Protein AF-A0A974VUJ6-F1 (afdb_monomer)

Secondary structure (DSSP, 8-state):
--------------------------PPPP-HHHHHHHHHHHHHHHHHHHHHHHHHHHHHHHHHHHHHHHHHHHHHHHHHHHHHHHHHHHHHHHHHHHHHHHHHHHHHHHHHHHHHHHHHHHHHHHHHHHHHHHHHHHHHHHHHHHHHHHHHHHHHHHHHHHHHHHHHH--HHHHHHHT-TTT-HHHHHHHHHHHHHHHHHHHTPPPP------PPPPPPPPPP---------------

Radius of gyration: 72.09 Å; Cα contacts (8 Å, |Δi|>4): 21; chains: 1; bounding box: 133×52×206 Å

Sequence (239 aa):
MVKSRAHLIAVLLLGISSALPAVHAEAPKQDAAAVQALKKAQGLLRQLGQEKAALETENASLHEQLKKLEGDVKRLEPLQGEVERHKSALEGLKGANGNLESQLSGERSRGQALLQKQRETVAQARKIQADNRLLVQAVKEREAWISQCGAQNGKMLDANRELVQRYKQKGFWDKLGELEPFTGIGEVRAENAEQEYRFKLKDLSVTPFESQTPQPAPAAEPAPQSGADEEEEEPQAQP

Solvent-accessible surface area (backbone atoms only — not comparable to full-atom values): 14650 Å² total; per-residue (Å²): 134,92,80,90,84,87,83,90,88,80,90,86,87,85,90,84,90,86,81,87,79,94,74,80,92,76,85,77,84,78,56,68,67,58,56,52,51,50,53,52,52,52,51,50,52,50,48,53,51,50,51,49,53,50,51,54,51,50,50,53,51,52,52,51,51,50,54,49,52,53,52,50,50,66,59,47,57,62,51,56,55,50,51,54,52,51,49,53,51,50,52,51,49,51,53,51,49,52,51,50,53,51,50,52,52,51,50,51,52,52,51,52,53,50,54,51,52,49,52,52,52,52,52,49,51,51,50,52,52,53,53,49,53,52,51,53,50,53,49,51,52,50,52,51,50,51,52,51,51,51,52,30,53,50,53,46,53,51,53,52,51,51,51,54,50,53,59,71,62,58,44,78,66,54,56,55,51,58,65,47,90,87,75,50,64,39,56,56,52,52,52,52,51,51,50,53,49,50,51,55,53,56,74,42,56,77,80,79,86,78,80,76,72,82,71,79,75,80,76,81,76,81,79,82,84,80,85,72,90,76,83,85,82,76,84,84,86,82,134

Foldseek 3Di:
DDDDDDDDDDDDDDDDDDDDDDDDDDDDDDDVVVVVVVVVVVVVVVVVVVVVVVVVVVVVVVVVVVVVVVVVCVVCVVVVVVVVVVVVVVVVVVVVVVVVVVVVVVVVVVVVVVVVVVVVVVVVVVVVVVVVVVVVVVVVVVVVVVVLLVVLVVQLVVLVVVVVVVVVVCDPVLVVVCPDPPPCPSVVVVVVVVVVSVVSNVVSDDDDDDPPDDDPPPDDDDDDPDDDDDDDDDDDDDD

Structure (mmCIF, N/CA/C/O backbone):
data_AF-A0A974VUJ6-F1
#
_entry.id   AF-A0A974VUJ6-F1
#
loop_
_atom_site.group_PDB
_atom_site.id
_atom_site.type_symbol
_atom_site.label_atom_id
_atom_site.label_alt_id
_atom_site.label_comp_id
_atom_site.label_asym_id
_atom_site.label_entity_id
_atom_site.label_seq_id
_atom_site.pdbx_PDB_ins_code
_atom_site.Cartn_x
_atom_site.Cartn_y
_atom_site.Cartn_z
_atom_site.occupancy
_atom_site.B_iso_or_equiv
_atom_site.auth_seq_id
_atom_site.auth_comp_id
_atom_site.auth_asym_id
_atom_site.auth_atom_id
_atom_site.pdbx_PDB_model_num
ATOM 1 N N . MET A 1 1 ? 6.691 0.913 -81.996 1.00 38.03 1 MET A N 1
ATOM 2 C CA . MET A 1 1 ? 6.928 2.325 -82.374 1.00 38.03 1 MET A CA 1
ATOM 3 C C . MET A 1 1 ? 8.407 2.463 -82.730 1.00 38.03 1 MET A C 1
ATOM 5 O O . MET A 1 1 ? 9.221 2.144 -81.885 1.00 38.03 1 MET A O 1
ATOM 9 N N . VAL A 1 2 ? 8.735 2.489 -84.033 1.00 36.00 2 VAL A N 1
ATOM 10 C CA . VAL A 1 2 ? 9.314 3.643 -84.781 1.00 36.00 2 VAL A CA 1
ATOM 11 C C . VAL A 1 2 ? 10.760 3.956 -84.340 1.00 36.00 2 VAL A C 1
ATOM 13 O O . VAL A 1 2 ? 10.953 4.278 -83.185 1.00 36.00 2 VAL A O 1
ATOM 16 N N . LYS A 1 3 ? 11.825 3.960 -85.155 1.00 37.38 3 LYS A N 1
ATOM 17 C CA . LYS A 1 3 ? 12.078 3.677 -86.581 1.00 37.38 3 LYS A CA 1
ATOM 18 C C . LYS A 1 3 ? 13.603 3.518 -86.759 1.00 37.38 3 LYS A C 1
ATOM 20 O O . LYS A 1 3 ? 14.376 4.260 -86.168 1.00 37.38 3 LYS A O 1
ATOM 25 N N . SER A 1 4 ? 13.980 2.602 -87.644 1.00 47.75 4 SER A N 1
ATOM 26 C CA . SER A 1 4 ? 15.275 2.488 -88.330 1.00 47.75 4 SER A CA 1
ATOM 27 C C . SER A 1 4 ? 15.556 3.697 -89.237 1.00 47.75 4 SER A C 1
ATOM 29 O O . SER A 1 4 ? 14.591 4.209 -89.807 1.00 47.75 4 SER A O 1
ATOM 31 N N . ARG A 1 5 ? 16.830 4.087 -89.443 1.00 54.84 5 ARG A N 1
ATOM 32 C CA . ARG A 1 5 ? 17.320 4.757 -90.672 1.00 54.84 5 ARG A CA 1
ATOM 33 C C . ARG A 1 5 ? 18.807 4.477 -90.941 1.00 54.84 5 ARG A C 1
ATOM 35 O O . ARG A 1 5 ? 19.687 5.123 -90.384 1.00 54.84 5 ARG A O 1
ATOM 42 N N . ALA A 1 6 ? 19.044 3.536 -91.849 1.00 45.91 6 ALA A N 1
ATOM 43 C CA . ALA A 1 6 ? 20.193 3.508 -92.751 1.00 45.91 6 ALA A CA 1
ATOM 44 C C . ALA A 1 6 ? 19.919 4.409 -93.977 1.00 45.91 6 ALA A C 1
ATOM 46 O O . ALA A 1 6 ? 18.750 4.585 -94.304 1.00 45.91 6 ALA A O 1
ATOM 47 N N . HIS A 1 7 ? 20.972 4.936 -94.621 1.00 43.69 7 HIS A N 1
ATOM 48 C CA . HIS A 1 7 ? 21.174 5.252 -96.062 1.00 43.69 7 HIS A CA 1
ATOM 49 C C . HIS A 1 7 ? 22.528 6.002 -96.149 1.00 43.69 7 HIS A C 1
ATOM 51 O O . HIS A 1 7 ? 22.710 6.974 -95.429 1.00 43.69 7 HIS A O 1
ATOM 57 N N . LEU A 1 8 ? 23.600 5.531 -96.800 1.00 40.50 8 LEU A N 1
ATOM 58 C CA . LEU A 1 8 ? 23.805 5.130 -98.203 1.00 40.50 8 LEU A CA 1
ATOM 59 C C . LEU A 1 8 ? 23.674 6.324 -99.166 1.00 40.50 8 LEU A C 1
ATOM 61 O O . LEU A 1 8 ? 22.565 6.678 -99.546 1.00 40.50 8 LEU A O 1
ATOM 65 N N . ILE A 1 9 ? 24.812 6.905 -99.572 1.00 46.25 9 ILE A N 1
ATOM 66 C CA . ILE A 1 9 ? 24.965 7.683 -100.813 1.00 46.25 9 ILE A CA 1
ATOM 67 C C . ILE A 1 9 ? 26.277 7.267 -101.479 1.00 46.25 9 ILE A C 1
ATOM 69 O O . ILE A 1 9 ? 27.319 7.130 -100.840 1.00 46.25 9 ILE A O 1
ATOM 73 N N . ALA A 1 10 ? 26.146 7.020 -102.773 1.00 42.09 10 ALA A N 1
ATOM 74 C CA . ALA A 1 10 ? 27.072 6.412 -103.700 1.00 42.09 10 ALA A CA 1
ATOM 75 C C . ALA A 1 10 ? 27.623 7.459 -104.693 1.00 42.09 10 ALA A C 1
ATOM 77 O O . ALA A 1 10 ? 26.890 8.360 -105.082 1.00 42.09 10 ALA A O 1
ATOM 78 N N . VAL A 1 11 ? 28.861 7.222 -105.155 1.00 42.66 11 VAL A N 1
ATOM 79 C CA . VAL A 1 11 ? 29.359 7.381 -106.547 1.00 42.66 11 VAL A CA 1
ATOM 80 C C . VAL A 1 11 ? 29.533 8.789 -107.155 1.00 42.66 11 VAL A C 1
ATOM 82 O O . VAL A 1 11 ? 28.564 9.496 -107.391 1.00 42.66 11 VAL A O 1
ATOM 85 N N . LEU A 1 12 ? 30.774 9.090 -107.586 1.00 36.94 12 LEU A N 1
ATOM 86 C CA . LEU A 1 12 ? 31.154 9.543 -108.951 1.00 36.94 12 LEU A CA 1
ATOM 87 C C . LEU A 1 12 ? 32.711 9.522 -109.055 1.00 36.94 12 LEU A C 1
ATOM 89 O O . LEU A 1 12 ? 33.357 10.157 -108.231 1.00 36.94 12 LEU A O 1
ATOM 93 N N . LEU A 1 13 ? 33.388 8.619 -109.786 1.00 34.81 13 LEU A N 1
ATOM 94 C CA . LEU A 1 13 ? 33.654 8.495 -111.243 1.00 34.81 13 LEU A CA 1
ATOM 95 C C . LEU A 1 13 ? 34.719 9.455 -111.831 1.00 34.81 13 LEU A C 1
ATOM 97 O O . LEU A 1 13 ? 34.698 10.652 -111.575 1.00 34.81 13 LEU A O 1
ATOM 101 N N . LEU A 1 14 ? 35.537 8.860 -112.720 1.00 38.59 14 LEU A N 1
ATOM 102 C CA . LEU A 1 14 ? 36.555 9.394 -113.651 1.00 38.59 14 LEU A CA 1
ATOM 103 C C . LEU A 1 14 ? 37.907 9.808 -113.030 1.00 38.59 14 LEU A C 1
ATOM 105 O O . LEU A 1 14 ? 37.964 10.680 -112.183 1.00 38.59 14 LEU A O 1
ATOM 109 N N . GLY A 1 15 ? 39.071 9.263 -113.402 1.00 36.94 15 GLY A N 1
ATOM 110 C CA . GLY A 1 15 ? 39.453 8.519 -114.605 1.00 36.94 15 GLY A CA 1
ATOM 111 C C . GLY A 1 15 ? 40.248 9.406 -115.565 1.00 36.94 15 GLY A C 1
ATOM 112 O O . GLY A 1 15 ? 39.667 9.907 -116.517 1.00 36.94 15 GLY A O 1
ATOM 113 N N . ILE A 1 16 ? 41.559 9.570 -115.331 1.00 41.94 16 ILE A N 1
ATOM 114 C CA . ILE A 1 16 ? 42.539 10.001 -116.345 1.00 41.94 16 ILE A CA 1
ATOM 115 C C . ILE A 1 16 ? 43.845 9.225 -116.120 1.00 41.94 16 ILE A C 1
ATOM 117 O O . ILE A 1 16 ? 44.555 9.422 -115.136 1.00 41.94 16 ILE A O 1
ATOM 121 N N . SER A 1 17 ? 44.126 8.312 -117.047 1.00 37.28 17 SER A N 1
ATOM 122 C CA . SER A 1 17 ? 45.427 7.688 -117.277 1.00 37.28 17 SER A CA 1
ATOM 123 C C . SER A 1 17 ? 46.350 8.654 -118.019 1.00 37.28 17 SER A C 1
ATOM 125 O O . SER A 1 17 ? 45.908 9.221 -119.010 1.00 37.28 17 SER A O 1
ATOM 127 N N . SER A 1 18 ? 47.626 8.749 -117.623 1.00 35.78 18 SER A N 1
ATOM 128 C CA . SER A 1 18 ? 48.784 8.643 -118.536 1.00 35.78 18 SER A CA 1
ATOM 129 C C . SER A 1 18 ? 50.117 8.999 -117.858 1.00 35.78 18 SER A C 1
ATOM 131 O O . SER A 1 18 ? 50.193 9.983 -117.131 1.00 35.78 18 SER A O 1
ATOM 133 N N . ALA A 1 19 ? 51.151 8.246 -118.255 1.00 40.88 19 ALA A N 1
ATOM 134 C CA . ALA A 1 19 ? 52.593 8.522 -118.201 1.00 40.88 19 ALA A CA 1
ATOM 135 C C . ALA A 1 19 ? 53.380 8.147 -116.925 1.00 40.88 19 ALA A C 1
ATOM 137 O O . ALA A 1 19 ? 53.499 8.912 -115.972 1.00 40.88 19 ALA A O 1
ATOM 138 N N . LEU A 1 20 ? 54.035 6.978 -117.001 1.00 46.59 20 LEU A N 1
ATOM 139 C CA . LEU A 1 20 ? 55.345 6.740 -116.384 1.00 46.59 20 LEU A CA 1
ATOM 140 C C . LEU A 1 20 ? 56.386 7.694 -117.002 1.00 46.59 20 LEU A C 1
ATOM 142 O O . LEU A 1 20 ? 56.340 7.957 -118.206 1.00 46.59 20 LEU A O 1
ATOM 146 N N . PRO A 1 21 ? 57.402 8.081 -116.218 1.00 48.81 21 PRO A N 1
ATOM 147 C CA . PRO A 1 21 ? 58.745 7.634 -116.572 1.00 48.81 21 PRO A CA 1
ATOM 148 C C . PRO A 1 21 ? 59.476 6.996 -115.386 1.00 48.81 21 PRO A C 1
ATOM 150 O O . PRO A 1 21 ? 59.414 7.458 -114.249 1.00 48.81 21 PRO A O 1
ATOM 153 N N . ALA A 1 22 ? 60.199 5.918 -115.687 1.00 49.19 22 ALA A N 1
ATOM 154 C CA . ALA A 1 22 ? 61.191 5.334 -114.804 1.00 49.19 22 ALA A CA 1
ATOM 155 C C . ALA A 1 22 ? 62.338 6.335 -114.597 1.00 49.19 22 ALA A C 1
ATOM 157 O O . ALA A 1 22 ? 63.099 6.609 -115.524 1.00 49.19 22 ALA A O 1
ATOM 158 N N . VAL A 1 23 ? 62.471 6.856 -113.378 1.00 46.09 23 VAL A N 1
ATOM 159 C CA . VAL A 1 23 ? 63.674 7.555 -112.915 1.00 46.09 23 VAL A CA 1
ATOM 160 C C . VAL A 1 23 ? 64.353 6.673 -111.879 1.00 46.09 23 VAL A C 1
ATOM 162 O O . VAL A 1 23 ? 63.715 6.071 -111.017 1.00 46.09 23 VAL A O 1
ATOM 165 N N . HIS A 1 24 ? 65.653 6.524 -112.085 1.00 41.88 24 HIS A N 1
ATOM 166 C CA . HIS A 1 24 ? 66.541 5.586 -111.431 1.00 41.88 24 HIS A CA 1
ATOM 167 C C . HIS A 1 24 ? 66.627 5.792 -109.917 1.00 41.88 24 HIS A C 1
ATOM 169 O O . HIS A 1 24 ? 66.536 6.903 -109.401 1.00 41.88 24 HIS A O 1
ATOM 175 N N . ALA A 1 25 ? 66.836 4.671 -109.231 1.00 43.97 25 ALA A N 1
ATOM 176 C CA . ALA A 1 25 ? 67.228 4.613 -107.840 1.00 43.97 25 ALA A CA 1
ATOM 177 C C . ALA A 1 25 ? 68.582 5.309 -107.638 1.00 43.97 25 ALA A C 1
ATOM 179 O O . ALA A 1 25 ? 69.588 4.890 -108.207 1.00 43.97 25 ALA A O 1
ATOM 180 N N . GLU A 1 26 ? 68.608 6.307 -106.762 1.00 40.78 26 GLU A N 1
ATOM 181 C CA . GLU A 1 26 ? 69.830 6.799 -106.140 1.00 40.78 26 GLU A CA 1
ATOM 182 C C . GLU A 1 26 ? 69.586 6.855 -104.630 1.00 40.78 26 GLU A C 1
ATOM 184 O O . GLU A 1 26 ? 68.773 7.628 -104.125 1.00 40.78 26 GLU A O 1
ATOM 189 N N . ALA A 1 27 ? 70.221 5.928 -103.915 1.00 45.94 27 ALA A N 1
ATOM 190 C CA . ALA A 1 27 ? 70.197 5.858 -102.466 1.00 45.94 27 ALA A CA 1
ATOM 191 C C . ALA A 1 27 ? 71.135 6.938 -101.901 1.00 45.94 27 ALA A C 1
ATOM 193 O O . ALA A 1 27 ? 72.346 6.848 -102.125 1.00 45.94 27 ALA A O 1
ATOM 194 N N . PRO A 1 28 ? 70.648 7.935 -101.139 1.00 48.56 28 PRO A N 1
ATOM 195 C CA . PRO A 1 28 ? 71.543 8.823 -100.424 1.00 48.56 28 PRO A CA 1
ATOM 196 C C . PRO A 1 28 ? 72.112 8.082 -99.208 1.00 48.56 28 PRO A C 1
ATOM 198 O O . PRO A 1 28 ? 71.390 7.449 -98.434 1.00 48.56 28 PRO A O 1
ATOM 201 N N . LYS A 1 29 ? 73.435 8.160 -99.043 1.00 52.41 29 LYS A N 1
ATOM 202 C CA . LYS A 1 29 ? 74.153 7.709 -97.847 1.00 52.41 29 LYS A CA 1
ATOM 203 C C . LYS A 1 29 ? 73.518 8.347 -96.605 1.00 52.41 29 LYS A C 1
ATOM 205 O O . LYS A 1 29 ? 73.489 9.567 -96.480 1.00 52.41 29 LYS A O 1
ATOM 210 N N . GLN A 1 30 ? 73.003 7.507 -95.708 1.00 50.72 30 GLN A N 1
ATOM 211 C CA . GLN A 1 30 ? 72.432 7.909 -94.425 1.00 50.72 30 GLN A CA 1
ATOM 212 C C . GLN A 1 30 ? 73.487 8.572 -93.533 1.00 50.72 30 GLN A C 1
ATOM 214 O O . GLN A 1 30 ? 74.551 8.010 -93.273 1.00 50.72 30 GLN A O 1
ATOM 219 N N . ASP A 1 31 ? 73.140 9.748 -93.025 1.00 60.72 31 ASP A N 1
ATOM 220 C CA . ASP A 1 31 ? 73.891 10.508 -92.036 1.00 60.72 31 ASP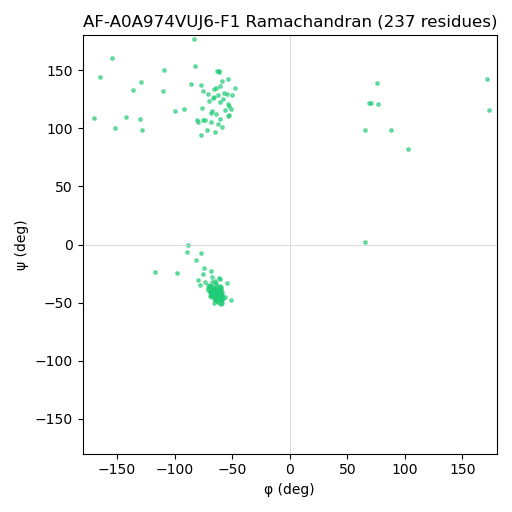 A CA 1
ATOM 221 C C . ASP A 1 31 ? 73.869 9.760 -90.684 1.00 60.72 31 ASP A C 1
ATOM 223 O O . ASP A 1 31 ? 72.807 9.549 -90.087 1.00 60.72 31 ASP A O 1
ATOM 227 N N . ALA A 1 32 ? 75.020 9.286 -90.195 1.00 65.44 32 ALA A N 1
ATOM 228 C CA . ALA A 1 32 ? 75.096 8.413 -89.013 1.00 65.44 32 ALA A CA 1
ATOM 229 C C . ALA A 1 32 ? 74.536 9.077 -87.734 1.00 65.44 32 ALA A C 1
ATOM 231 O O . ALA A 1 32 ? 73.967 8.400 -86.871 1.00 65.44 32 ALA A O 1
ATOM 232 N N . ALA A 1 33 ? 74.627 10.409 -87.644 1.00 70.44 33 ALA A N 1
ATOM 233 C CA . ALA A 1 33 ? 74.037 11.207 -86.570 1.00 70.44 33 ALA A CA 1
ATOM 234 C C . ALA A 1 33 ? 72.496 11.215 -86.621 1.00 70.44 33 ALA A C 1
ATOM 236 O O . ALA A 1 33 ? 71.844 11.108 -85.578 1.00 70.44 33 ALA A O 1
ATOM 237 N N . ALA A 1 34 ? 71.904 11.251 -87.821 1.00 72.62 34 ALA A N 1
ATOM 238 C CA . ALA A 1 34 ? 70.455 11.168 -88.006 1.00 72.62 34 ALA A CA 1
ATOM 239 C C . ALA A 1 34 ? 69.917 9.784 -87.605 1.00 72.62 34 ALA A C 1
ATOM 241 O O . ALA A 1 34 ? 68.897 9.690 -86.924 1.00 72.62 34 ALA A O 1
ATOM 242 N N . VAL A 1 35 ? 70.645 8.707 -87.925 1.00 77.50 35 VAL A N 1
ATOM 243 C CA . VAL A 1 35 ? 70.288 7.337 -87.507 1.00 77.50 35 VAL A CA 1
ATOM 244 C C . VAL A 1 35 ? 70.352 7.176 -85.980 1.00 77.50 35 VAL A C 1
ATOM 246 O O . VAL A 1 35 ? 69.492 6.522 -85.386 1.00 77.50 35 VAL A O 1
ATOM 249 N N . GLN A 1 36 ? 71.336 7.786 -85.310 1.00 81.56 36 GLN A N 1
ATOM 250 C CA . GLN A 1 36 ? 71.455 7.737 -83.847 1.00 81.56 36 GLN A CA 1
ATOM 251 C C . GLN A 1 36 ? 70.368 8.562 -83.134 1.00 81.56 36 GLN A C 1
ATOM 253 O O . GLN A 1 36 ? 69.828 8.111 -82.120 1.00 81.56 36 GLN A O 1
ATOM 258 N N . ALA A 1 37 ? 70.010 9.737 -83.663 1.00 81.00 37 ALA A N 1
ATOM 259 C CA . ALA A 1 37 ? 68.898 10.546 -83.157 1.00 81.00 37 ALA A CA 1
ATOM 260 C C . ALA A 1 37 ? 67.549 9.821 -83.309 1.00 81.00 37 ALA A C 1
ATOM 262 O O . ALA A 1 37 ? 66.749 9.802 -82.374 1.00 81.00 37 ALA A O 1
ATOM 263 N N . LEU A 1 38 ? 67.338 9.139 -84.439 1.00 83.12 38 LEU A N 1
ATOM 264 C CA . LEU A 1 38 ? 66.126 8.365 -84.714 1.00 83.12 38 LEU A CA 1
ATOM 265 C C . LEU A 1 38 ? 65.987 7.165 -83.762 1.00 83.12 38 LEU A C 1
ATOM 267 O O . LEU A 1 38 ? 64.904 6.927 -83.234 1.00 83.12 38 LEU A O 1
ATOM 271 N N . LYS A 1 39 ? 67.092 6.478 -83.428 1.00 85.31 39 LYS A N 1
ATOM 272 C CA . LYS A 1 39 ? 67.108 5.422 -82.395 1.00 85.31 39 LYS A CA 1
ATOM 273 C C . LYS A 1 39 ? 66.755 5.945 -80.996 1.00 85.31 39 LYS A C 1
ATOM 275 O O . LYS A 1 39 ? 66.003 5.287 -80.280 1.00 85.31 39 LYS A O 1
ATOM 280 N N . LYS A 1 40 ? 67.260 7.123 -80.599 1.00 87.25 40 LYS A N 1
ATOM 281 C CA . LYS A 1 40 ? 66.903 7.759 -79.312 1.00 87.25 40 LYS A CA 1
ATOM 282 C C . LYS A 1 40 ? 65.431 8.178 -79.272 1.00 87.25 40 LYS A C 1
ATOM 284 O O . LYS A 1 40 ? 64.756 7.907 -78.284 1.00 87.25 40 LYS A O 1
ATOM 289 N N . ALA A 1 41 ? 64.920 8.766 -80.355 1.00 85.06 41 ALA A N 1
ATOM 290 C CA . ALA A 1 41 ? 63.507 9.122 -80.484 1.00 85.06 41 ALA A CA 1
ATOM 291 C C . ALA A 1 41 ? 62.595 7.883 -80.441 1.00 85.06 41 ALA A C 1
ATOM 293 O O . ALA A 1 41 ? 61.566 7.901 -79.773 1.00 85.06 41 ALA A O 1
ATOM 294 N N . GLN A 1 42 ? 63.000 6.779 -81.076 1.00 88.81 42 GLN A N 1
ATOM 295 C CA . GLN A 1 42 ? 62.281 5.503 -81.023 1.00 88.81 42 GLN A CA 1
ATOM 296 C C . GLN A 1 42 ? 62.281 4.892 -79.609 1.00 88.81 42 GLN A C 1
ATOM 298 O O . GLN A 1 42 ? 61.269 4.338 -79.181 1.00 88.81 42 GLN A O 1
ATOM 303 N N . GLY A 1 43 ? 63.388 5.023 -78.866 1.00 90.12 43 GLY A N 1
ATOM 304 C CA . GLY A 1 43 ? 63.481 4.627 -77.457 1.00 90.12 43 GLY A CA 1
ATOM 305 C C . GLY A 1 43 ? 62.551 5.437 -76.549 1.00 90.12 43 GLY A C 1
ATOM 306 O O . GLY A 1 43 ? 61.810 4.848 -75.765 1.00 90.12 43 GLY A O 1
ATOM 307 N N . LEU A 1 44 ? 62.521 6.764 -76.719 1.00 90.31 44 LEU A N 1
ATOM 308 C CA . LEU A 1 44 ? 61.603 7.659 -76.002 1.00 90.31 44 LEU A CA 1
ATOM 309 C C . LEU A 1 44 ? 60.136 7.376 -76.346 1.00 90.31 44 LEU A C 1
ATOM 311 O O . LEU A 1 44 ? 59.306 7.321 -75.447 1.00 90.31 44 LEU A O 1
ATOM 315 N N . LEU A 1 45 ? 59.803 7.117 -77.616 1.00 88.75 45 LEU A N 1
ATOM 316 C CA . LEU A 1 45 ? 58.445 6.714 -78.009 1.00 88.75 45 LEU A CA 1
ATOM 317 C C . LEU A 1 45 ? 58.016 5.408 -77.334 1.00 88.75 45 LEU A C 1
ATOM 319 O O . LEU A 1 45 ? 56.855 5.256 -76.961 1.00 88.75 45 LEU A O 1
ATOM 323 N N . ARG A 1 46 ? 58.944 4.458 -77.171 1.00 90.94 46 ARG A N 1
ATOM 324 C CA . ARG A 1 46 ? 58.674 3.194 -76.480 1.00 90.94 46 ARG A CA 1
ATOM 325 C C . ARG A 1 46 ? 58.466 3.407 -74.980 1.00 90.94 46 ARG A C 1
ATOM 327 O O . ARG A 1 46 ? 57.556 2.795 -74.432 1.00 90.94 46 ARG A O 1
ATOM 334 N N . GLN A 1 47 ? 59.255 4.276 -74.346 1.00 92.75 47 GLN A N 1
ATOM 335 C CA . GLN A 1 47 ? 59.073 4.663 -72.941 1.00 92.75 47 GLN A CA 1
ATOM 336 C C . GLN A 1 47 ? 57.738 5.385 -72.728 1.00 92.75 47 GLN A C 1
ATOM 338 O O . GLN A 1 47 ? 56.949 4.944 -71.903 1.00 92.75 47 GLN A O 1
ATOM 343 N N . LEU A 1 48 ? 57.414 6.386 -73.551 1.00 91.69 48 LEU A N 1
ATOM 344 C CA . LEU A 1 48 ? 56.120 7.077 -73.509 1.00 91.69 48 LEU A CA 1
ATOM 345 C C . LEU A 1 48 ? 54.945 6.129 -73.782 1.00 91.69 48 LEU A C 1
ATOM 347 O O . LEU A 1 48 ? 53.885 6.267 -73.182 1.00 91.69 48 LEU A O 1
ATOM 351 N N . GLY A 1 49 ? 55.119 5.142 -74.666 1.00 91.88 49 GLY A N 1
ATOM 352 C CA . GLY A 1 49 ? 54.120 4.098 -74.902 1.00 91.88 49 GLY A CA 1
ATOM 353 C C . GLY A 1 49 ? 53.906 3.190 -73.687 1.00 91.88 49 GLY A C 1
ATOM 354 O O . GLY A 1 49 ? 52.769 2.838 -73.384 1.00 91.88 49 GLY A O 1
ATOM 355 N N . GLN A 1 50 ? 54.979 2.838 -72.972 1.00 93.44 50 GLN A N 1
ATOM 356 C CA . GLN A 1 50 ? 54.913 2.061 -71.729 1.00 93.44 50 GLN A CA 1
ATOM 357 C C . GLN A 1 50 ? 54.283 2.864 -70.588 1.00 93.44 50 GLN A C 1
ATOM 359 O O . GLN A 1 50 ? 53.414 2.341 -69.897 1.00 93.44 50 GLN A O 1
ATOM 364 N N . GLU A 1 51 ? 54.665 4.130 -70.424 1.00 93.75 51 GLU A N 1
ATOM 365 C CA . GLU A 1 51 ? 54.078 5.039 -69.434 1.00 93.75 51 GLU A CA 1
ATOM 366 C C . GLU A 1 51 ? 52.598 5.285 -69.718 1.00 93.75 51 GLU A C 1
ATOM 368 O O . GLU A 1 51 ? 51.778 5.200 -68.810 1.00 93.75 51 GLU A O 1
ATOM 373 N N . LYS A 1 52 ? 52.221 5.497 -70.984 1.00 93.62 52 LYS A N 1
ATOM 374 C CA . LYS A 1 52 ? 50.817 5.622 -71.381 1.00 93.62 52 LYS A CA 1
ATOM 375 C C . LYS A 1 52 ? 50.022 4.359 -71.049 1.00 93.62 52 LYS A C 1
ATOM 377 O O . LYS A 1 52 ? 48.949 4.468 -70.469 1.00 93.62 52 LYS A O 1
ATOM 382 N N . ALA A 1 53 ? 50.546 3.174 -71.367 1.00 93.19 53 ALA A N 1
ATOM 383 C CA . ALA A 1 53 ? 49.878 1.913 -71.043 1.00 93.19 53 ALA A CA 1
ATOM 384 C C . ALA A 1 53 ? 49.766 1.684 -69.521 1.00 93.19 53 ALA A C 1
ATOM 386 O O . ALA A 1 53 ? 48.740 1.199 -69.040 1.00 93.19 53 ALA A O 1
ATOM 387 N N . ALA A 1 54 ? 50.794 2.060 -68.753 1.00 94.44 54 ALA A N 1
ATOM 388 C CA . ALA A 1 54 ? 50.774 1.995 -67.293 1.00 94.44 54 ALA A CA 1
ATOM 389 C C . ALA A 1 54 ? 49.722 2.948 -66.705 1.00 94.44 54 ALA A C 1
ATOM 391 O O . ALA A 1 54 ? 48.897 2.518 -65.902 1.00 94.44 54 ALA A O 1
ATOM 392 N N . LEU A 1 55 ? 49.685 4.199 -67.174 1.00 94.25 55 LEU A N 1
ATOM 393 C CA . LEU A 1 55 ? 48.699 5.200 -66.763 1.00 94.25 55 LEU A CA 1
ATOM 394 C C . LEU A 1 55 ? 47.272 4.805 -67.156 1.00 94.25 55 LEU A C 1
ATOM 396 O O . LEU A 1 55 ? 46.351 5.002 -66.372 1.00 94.25 55 LEU A O 1
ATOM 400 N N . GLU A 1 56 ? 47.061 4.222 -68.338 1.00 94.25 56 GLU A N 1
ATOM 401 C CA . GLU A 1 56 ? 45.749 3.705 -68.751 1.00 94.25 56 GLU A CA 1
ATOM 402 C C . GLU A 1 56 ? 45.286 2.556 -67.842 1.00 94.25 56 GLU A C 1
ATOM 404 O O . GLU A 1 56 ? 44.118 2.506 -67.454 1.00 94.25 56 GLU A O 1
ATOM 409 N N . THR A 1 57 ? 46.207 1.675 -67.439 1.00 95.00 57 THR A N 1
ATOM 410 C CA . THR A 1 57 ? 45.919 0.568 -66.513 1.00 95.00 57 THR A CA 1
ATOM 411 C C . THR A 1 57 ? 45.605 1.077 -65.105 1.00 95.00 57 THR A C 1
ATOM 413 O O . THR A 1 57 ? 44.650 0.622 -64.473 1.00 95.00 57 THR A O 1
ATOM 416 N N . GLU A 1 58 ? 46.376 2.045 -64.610 1.00 94.75 58 GLU A N 1
ATOM 417 C CA . GLU A 1 58 ? 46.151 2.670 -63.307 1.00 94.75 58 GLU A CA 1
ATOM 418 C C . GLU A 1 58 ? 44.830 3.444 -63.284 1.00 94.75 58 GLU A C 1
ATOM 420 O O . GLU A 1 58 ? 44.047 3.295 -62.349 1.00 94.75 58 GLU A O 1
ATOM 425 N N . ASN A 1 59 ? 44.517 4.189 -64.346 1.00 94.56 59 ASN A N 1
ATOM 426 C CA . ASN A 1 59 ? 43.254 4.910 -64.470 1.00 94.56 59 ASN A CA 1
ATOM 427 C C . ASN A 1 59 ? 42.063 3.942 -64.489 1.00 94.56 59 ASN A C 1
ATOM 429 O O . ASN A 1 59 ? 41.089 4.162 -63.774 1.00 94.56 59 ASN A O 1
ATOM 433 N N . ALA A 1 60 ? 42.166 2.819 -65.210 1.00 95.38 60 ALA A N 1
ATOM 434 C CA . ALA A 1 60 ? 41.149 1.768 -65.178 1.00 95.38 60 ALA A CA 1
ATOM 435 C C . ALA A 1 60 ? 40.974 1.161 -63.770 1.00 95.38 60 ALA A C 1
ATOM 437 O O . ALA A 1 60 ? 39.843 0.968 -63.322 1.00 95.38 60 ALA A O 1
ATOM 438 N N . SER A 1 61 ? 42.073 0.912 -63.047 1.00 95.88 61 SER A N 1
ATOM 439 C CA . SER A 1 61 ? 42.051 0.417 -61.661 1.00 95.88 61 SER A CA 1
ATOM 440 C C . SER A 1 61 ? 41.406 1.416 -60.696 1.00 95.88 61 SER A C 1
ATOM 442 O O . SER A 1 61 ? 40.535 1.042 -59.909 1.00 95.88 61 SER A O 1
ATOM 444 N N . LEU A 1 62 ? 41.777 2.695 -60.781 1.00 95.62 62 LEU A N 1
ATOM 445 C CA . LEU A 1 62 ? 41.199 3.765 -59.967 1.00 95.62 62 LEU A CA 1
ATOM 446 C C . LEU A 1 62 ? 39.710 3.954 -60.270 1.00 95.62 62 LEU A C 1
ATOM 448 O O . LEU A 1 62 ? 38.921 4.126 -59.345 1.00 95.62 62 LEU A O 1
ATOM 452 N N . HIS A 1 63 ? 39.298 3.853 -61.536 1.00 95.19 63 HIS A N 1
ATOM 453 C CA . HIS A 1 63 ? 37.884 3.897 -61.916 1.00 95.19 63 HIS A CA 1
ATOM 454 C C . HIS A 1 63 ? 37.081 2.745 -61.305 1.00 95.19 63 HIS A C 1
ATOM 456 O O . HIS A 1 63 ? 35.955 2.941 -60.849 1.00 95.19 63 HIS A O 1
ATOM 462 N N . GLU A 1 64 ? 37.654 1.543 -61.283 1.00 95.62 64 GLU A N 1
ATOM 463 C CA . GLU A 1 64 ? 37.021 0.375 -60.675 1.00 95.62 64 GLU A CA 1
ATOM 464 C C . GLU A 1 64 ? 36.924 0.515 -59.148 1.00 95.62 64 GLU A C 1
ATOM 466 O O . GLU A 1 64 ? 35.889 0.204 -58.559 1.00 95.62 64 GLU A O 1
ATOM 471 N N . GLN A 1 65 ? 37.965 1.044 -58.497 1.00 94.62 65 GLN A N 1
ATOM 472 C CA . GLN A 1 65 ? 37.937 1.346 -57.063 1.00 94.62 65 GLN A CA 1
ATOM 473 C C . GLN A 1 65 ? 36.900 2.424 -56.729 1.00 94.62 65 GLN A C 1
ATOM 475 O O . GLN A 1 65 ? 36.136 2.245 -55.784 1.00 94.62 65 GLN A O 1
ATOM 480 N N . LEU A 1 66 ? 36.807 3.493 -57.527 1.00 95.94 66 LEU A N 1
ATOM 481 C CA . LEU A 1 66 ? 35.790 4.534 -57.354 1.00 95.94 66 LEU A CA 1
ATOM 482 C C . LEU A 1 66 ? 34.376 3.967 -57.471 1.00 95.94 66 LEU A C 1
ATOM 484 O O . LEU A 1 66 ? 33.543 4.256 -56.618 1.00 95.94 66 LEU A O 1
ATOM 488 N N . LYS A 1 67 ? 34.110 3.105 -58.460 1.00 96.00 67 LYS A N 1
ATOM 489 C CA . LYS A 1 67 ? 32.803 2.441 -58.596 1.00 96.00 67 LYS A CA 1
ATOM 490 C C . LYS A 1 67 ? 32.463 1.557 -57.398 1.00 96.00 67 LYS A C 1
ATOM 492 O O . LYS A 1 67 ? 31.308 1.532 -56.978 1.00 96.00 67 LYS A O 1
ATOM 497 N N . LYS A 1 68 ? 33.447 0.838 -56.847 1.00 95.56 68 LYS A N 1
ATOM 498 C CA . LYS A 1 68 ? 33.258 0.016 -55.641 1.00 95.56 68 LYS A CA 1
ATOM 499 C C . LYS A 1 68 ? 32.950 0.879 -54.423 1.00 95.56 68 LYS A C 1
ATOM 501 O O . LYS A 1 68 ? 31.930 0.649 -53.784 1.00 95.56 68 LYS A O 1
ATOM 506 N N . LEU A 1 69 ? 33.760 1.909 -54.169 1.00 94.06 69 LEU A N 1
ATOM 507 C CA . LEU A 1 69 ? 33.537 2.847 -53.065 1.00 94.06 69 LEU A CA 1
ATOM 508 C C . LEU A 1 69 ? 32.183 3.555 -53.192 1.00 94.06 69 LEU A C 1
ATOM 510 O O . LEU A 1 69 ? 31.464 3.675 -52.208 1.00 94.06 69 LEU A O 1
ATOM 514 N N . GLU A 1 70 ? 31.794 3.982 -54.394 1.00 94.69 70 GLU A N 1
ATOM 515 C CA . GLU A 1 70 ? 30.486 4.600 -54.628 1.00 94.69 70 GLU A CA 1
ATOM 516 C C . GLU A 1 70 ? 29.335 3.608 -54.380 1.00 94.69 70 GLU A C 1
ATOM 518 O O . GLU A 1 70 ? 28.301 3.974 -53.818 1.00 94.69 70 GLU A O 1
ATOM 523 N N . GLY A 1 71 ? 29.515 2.338 -54.755 1.00 94.12 71 GLY A N 1
ATOM 524 C CA . GLY A 1 71 ? 28.582 1.258 -54.436 1.00 94.12 71 GLY A CA 1
ATOM 525 C C . GLY A 1 71 ? 28.449 1.009 -52.932 1.00 94.12 71 GLY A C 1
ATOM 526 O O . GLY A 1 71 ? 27.333 0.839 -52.441 1.00 94.12 71 GLY A O 1
ATOM 527 N N . ASP A 1 72 ? 29.560 1.036 -52.198 1.00 92.69 72 ASP A N 1
ATOM 528 C CA . ASP A 1 72 ? 29.582 0.856 -50.744 1.00 92.69 72 ASP A CA 1
ATOM 529 C C . ASP A 1 72 ? 28.955 2.051 -50.013 1.00 92.69 72 ASP A C 1
ATOM 531 O O . ASP A 1 72 ? 28.157 1.855 -49.097 1.00 92.69 72 ASP A O 1
ATOM 535 N N . VAL A 1 73 ? 29.207 3.286 -50.462 1.00 92.31 73 VAL A N 1
ATOM 536 C CA . VAL A 1 73 ? 28.552 4.495 -49.927 1.00 92.31 73 VAL A CA 1
ATOM 537 C C . VAL A 1 73 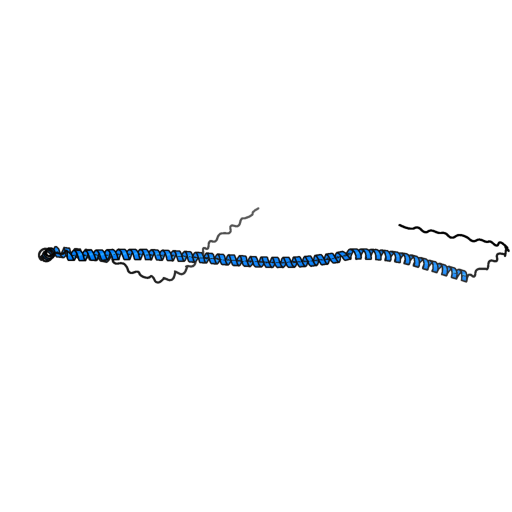? 27.034 4.415 -50.101 1.00 92.31 73 VAL A C 1
ATOM 539 O O . VAL A 1 73 ? 26.301 4.609 -49.133 1.00 92.31 73 VAL A O 1
ATOM 542 N N . LYS A 1 74 ? 26.553 4.033 -51.293 1.00 92.38 74 LYS A N 1
ATOM 543 C CA . LYS A 1 74 ? 25.112 3.846 -51.559 1.00 92.38 74 LYS A CA 1
ATOM 544 C C . LYS A 1 74 ? 24.482 2.760 -50.686 1.00 92.38 74 LYS A C 1
ATOM 546 O O . LYS A 1 74 ? 23.291 2.819 -50.397 1.00 92.38 74 LYS A O 1
ATOM 551 N N . ARG A 1 75 ? 25.260 1.754 -50.276 1.00 91.19 75 ARG A N 1
ATOM 552 C CA . ARG A 1 75 ? 24.802 0.704 -49.355 1.00 91.19 75 ARG A CA 1
ATOM 553 C C . ARG A 1 75 ? 24.778 1.173 -47.904 1.00 91.19 75 ARG A C 1
ATOM 555 O O . ARG A 1 75 ? 23.896 0.741 -47.177 1.00 91.19 75 ARG A O 1
ATOM 562 N N . LEU A 1 76 ? 25.709 2.028 -47.486 1.00 91.50 76 LEU A N 1
ATOM 563 C CA . LEU A 1 76 ? 25.826 2.513 -46.105 1.00 91.50 76 LEU A CA 1
ATOM 564 C C . LEU A 1 76 ? 24.841 3.638 -45.763 1.00 91.50 76 LEU A C 1
ATOM 566 O O . LEU A 1 76 ? 24.398 3.730 -44.620 1.00 91.50 76 LEU A O 1
ATOM 570 N N . GLU A 1 77 ? 24.467 4.464 -46.740 1.00 89.94 77 GLU A N 1
ATOM 571 C CA . GLU A 1 77 ? 23.519 5.573 -46.568 1.00 89.94 77 GLU A CA 1
ATOM 572 C C . GLU A 1 77 ? 22.189 5.171 -45.882 1.00 89.94 77 GLU A C 1
ATOM 574 O O . GLU A 1 77 ? 21.814 5.814 -44.897 1.00 89.94 77 GLU A O 1
ATOM 579 N N . PRO A 1 78 ? 21.487 4.086 -46.281 1.00 92.12 78 PRO A N 1
ATOM 580 C CA . PRO A 1 78 ? 20.271 3.663 -45.583 1.00 92.12 78 PRO A CA 1
ATOM 581 C C . PRO A 1 78 ? 20.524 3.145 -44.157 1.00 92.12 78 PRO A C 1
ATOM 583 O O . PRO A 1 78 ? 19.685 3.373 -43.282 1.00 92.12 78 PRO A O 1
ATOM 586 N N . LEU A 1 79 ? 21.677 2.512 -43.884 1.00 92.25 79 LEU A N 1
ATOM 587 C CA . LEU A 1 79 ? 22.005 2.025 -42.535 1.00 92.25 79 LEU A CA 1
ATOM 588 C C . LEU A 1 79 ? 22.145 3.176 -41.536 1.00 92.25 79 LEU A C 1
ATOM 590 O O . LEU A 1 79 ? 21.786 3.023 -40.370 1.00 92.25 79 LEU A O 1
ATOM 594 N N . GLN 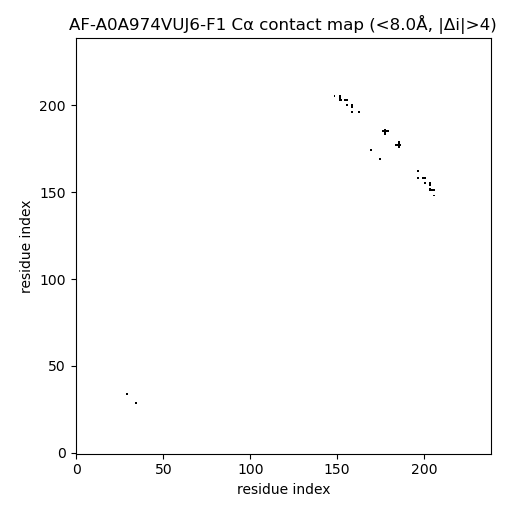A 1 80 ? 22.622 4.344 -41.973 1.00 92.88 80 GLN A N 1
ATOM 595 C CA . GLN A 1 80 ? 22.694 5.520 -41.106 1.00 92.88 80 GLN A CA 1
ATOM 596 C C . GLN A 1 80 ? 21.296 5.949 -40.630 1.00 92.88 80 GLN A C 1
ATOM 598 O O . GLN A 1 80 ? 21.109 6.261 -39.453 1.00 92.88 80 GLN A O 1
ATOM 603 N N . GLY A 1 81 ? 20.293 5.890 -41.512 1.00 91.69 81 GLY A N 1
ATOM 604 C CA . GLY A 1 81 ? 18.898 6.149 -41.154 1.00 91.69 81 GLY A CA 1
ATOM 605 C C . GLY A 1 81 ? 18.319 5.109 -40.188 1.00 91.69 81 GLY A C 1
ATOM 606 O O . GLY A 1 81 ? 17.574 5.462 -39.274 1.00 91.69 81 GLY A O 1
ATOM 607 N N . GLU A 1 82 ? 18.673 3.833 -40.350 1.00 94.69 82 GLU A N 1
ATOM 608 C CA . GLU A 1 82 ? 18.265 2.760 -39.431 1.00 94.69 82 GLU A CA 1
ATOM 609 C C . GLU A 1 82 ? 18.881 2.924 -38.039 1.00 94.69 82 GLU A C 1
ATOM 611 O O . GLU A 1 82 ? 18.180 2.776 -37.037 1.00 94.69 82 GLU A O 1
ATOM 616 N N . VAL A 1 83 ? 20.158 3.305 -37.954 1.00 95.94 83 VAL A N 1
ATOM 617 C CA . VAL A 1 83 ? 20.836 3.563 -36.676 1.00 95.94 83 VAL A CA 1
ATOM 618 C C . VAL A 1 83 ? 20.143 4.682 -35.897 1.00 95.94 83 VAL A C 1
ATOM 620 O O . VAL A 1 83 ? 19.883 4.515 -34.707 1.00 95.94 83 VAL A O 1
ATOM 623 N N . GLU A 1 84 ? 19.780 5.792 -36.541 1.00 95.44 84 GLU A N 1
ATOM 624 C CA . GLU A 1 84 ? 19.064 6.889 -35.868 1.00 95.44 84 GLU A CA 1
ATOM 625 C C . GLU A 1 84 ? 17.640 6.489 -35.439 1.00 95.44 84 GLU A C 1
ATOM 627 O O . GLU A 1 84 ? 17.178 6.844 -34.348 1.00 95.44 84 GLU A O 1
ATOM 632 N N . ARG A 1 85 ? 16.953 5.656 -36.231 1.00 96.00 85 ARG A N 1
ATOM 633 C CA . ARG A 1 85 ? 15.665 5.062 -35.829 1.00 96.00 85 ARG A CA 1
ATOM 634 C C . ARG A 1 85 ? 15.812 4.151 -34.612 1.00 96.00 85 ARG A C 1
ATOM 636 O O . ARG A 1 85 ? 15.004 4.221 -33.692 1.00 96.00 85 ARG A O 1
ATOM 643 N N . HIS A 1 86 ? 16.847 3.319 -34.568 1.00 96.50 86 HIS A N 1
ATOM 644 C CA . HIS A 1 86 ? 17.091 2.451 -33.420 1.00 96.50 86 HIS A CA 1
ATOM 645 C C . HIS A 1 86 ? 17.502 3.237 -32.174 1.00 96.50 86 HIS A C 1
ATOM 647 O O . HIS A 1 86 ? 17.034 2.916 -31.084 1.00 96.50 86 HIS A O 1
ATOM 653 N N . LYS A 1 87 ? 18.311 4.293 -32.317 1.00 97.31 87 LYS A N 1
ATOM 654 C CA . LYS A 1 87 ? 18.657 5.192 -31.206 1.00 97.31 87 LYS A CA 1
ATOM 655 C C . LYS A 1 87 ? 17.419 5.858 -30.613 1.00 97.31 87 LYS A C 1
ATOM 657 O O . LYS A 1 87 ? 17.199 5.748 -29.411 1.00 97.31 87 LYS A O 1
ATOM 662 N N . SER A 1 88 ? 16.577 6.463 -31.450 1.00 97.19 88 SER A N 1
ATOM 663 C CA . SER A 1 88 ? 15.331 7.093 -30.989 1.00 97.19 88 SER A CA 1
ATOM 664 C C . SER A 1 88 ? 14.370 6.085 -30.345 1.00 97.19 88 SER A C 1
ATOM 666 O O . SER A 1 88 ? 13.780 6.375 -29.304 1.00 97.19 88 SER A O 1
ATOM 668 N N . ALA A 1 89 ? 14.264 4.866 -30.885 1.00 97.56 89 ALA A N 1
ATOM 669 C CA . ALA A 1 89 ? 13.485 3.796 -30.263 1.00 97.56 89 ALA A CA 1
ATOM 670 C C . ALA A 1 89 ? 14.043 3.382 -28.887 1.00 97.56 89 ALA A C 1
ATOM 672 O O . ALA A 1 89 ? 13.273 3.198 -27.944 1.00 97.56 89 ALA A O 1
ATOM 673 N N . LEU A 1 90 ? 15.369 3.268 -28.746 1.00 97.88 90 LEU A N 1
ATOM 674 C CA . LEU A 1 90 ? 16.022 2.954 -27.471 1.00 97.88 90 LEU A CA 1
ATOM 675 C C . LEU A 1 90 ? 15.824 4.057 -26.431 1.00 97.88 90 LEU A C 1
ATOM 677 O O . LEU A 1 90 ? 15.603 3.755 -25.260 1.00 97.88 90 LEU A O 1
ATOM 681 N N . GLU A 1 91 ? 15.891 5.324 -26.830 1.00 97.81 91 GLU A N 1
ATOM 682 C CA . GLU A 1 91 ? 15.598 6.453 -25.944 1.00 97.81 91 GLU A CA 1
ATOM 683 C C . GLU A 1 91 ? 14.136 6.444 -25.490 1.00 97.81 91 GLU A C 1
ATOM 685 O O . GLU A 1 91 ? 13.865 6.588 -24.296 1.00 97.81 91 GLU A O 1
ATOM 690 N N . GLY A 1 92 ? 13.202 6.166 -26.406 1.00 98.12 92 GLY A N 1
ATOM 691 C CA . GLY A 1 92 ? 11.787 5.990 -26.079 1.00 98.12 92 GLY A CA 1
ATOM 692 C C . GLY A 1 92 ? 11.548 4.849 -25.087 1.00 98.12 92 GLY A C 1
ATOM 693 O O . GLY A 1 92 ? 10.843 5.028 -24.094 1.00 98.12 92 GLY A O 1
ATOM 694 N N . LEU A 1 93 ? 12.188 3.695 -25.301 1.00 98.06 93 LEU A N 1
ATOM 695 C CA . LEU A 1 93 ? 12.128 2.543 -24.394 1.00 98.06 93 LEU A CA 1
ATOM 696 C C . LEU A 1 93 ? 12.716 2.858 -23.015 1.00 98.06 93 LEU A C 1
ATOM 698 O O . LEU A 1 93 ? 12.118 2.498 -22.004 1.00 98.06 93 LEU A O 1
ATOM 702 N N . LYS A 1 94 ? 13.851 3.563 -22.952 1.00 98.12 94 LYS A N 1
ATOM 703 C CA . LYS A 1 94 ? 14.447 4.007 -21.681 1.00 98.12 94 LYS A CA 1
ATOM 704 C C . LYS A 1 94 ? 13.516 4.950 -20.923 1.00 98.12 94 LYS A C 1
ATOM 706 O O . LYS A 1 94 ? 13.334 4.776 -19.721 1.00 98.12 94 LYS A O 1
ATOM 711 N N . GLY A 1 95 ? 12.895 5.905 -21.617 1.00 98.25 95 GLY A N 1
ATOM 712 C CA . GLY A 1 95 ? 11.913 6.814 -21.022 1.00 98.25 95 GLY A CA 1
ATOM 713 C C . GLY A 1 95 ? 10.679 6.078 -20.495 1.00 98.25 95 GLY A C 1
ATOM 714 O O . GLY A 1 95 ? 10.254 6.309 -19.363 1.00 98.25 95 GLY A O 1
ATOM 715 N N . ALA A 1 96 ? 10.140 5.141 -21.279 1.00 98.00 96 ALA A N 1
ATOM 716 C CA . ALA A 1 96 ? 9.012 4.310 -20.865 1.00 98.00 96 ALA A CA 1
ATOM 717 C C . ALA A 1 96 ? 9.355 3.447 -19.642 1.00 98.00 96 ALA A C 1
ATOM 719 O O . ALA A 1 96 ? 8.564 3.387 -18.701 1.00 98.00 96 ALA A O 1
ATOM 720 N N . ASN A 1 97 ? 10.542 2.834 -19.622 1.00 98.25 97 ASN A N 1
ATOM 721 C CA . ASN A 1 97 ? 10.988 2.029 -18.490 1.00 98.25 97 ASN A CA 1
ATOM 722 C C . ASN A 1 97 ? 11.158 2.879 -17.220 1.00 98.25 97 ASN A C 1
ATOM 724 O O . ASN A 1 97 ? 10.651 2.505 -16.169 1.00 98.25 97 ASN A O 1
ATOM 728 N N . GLY A 1 98 ? 11.762 4.068 -17.322 1.00 98.44 98 GLY A N 1
ATOM 729 C CA . GLY A 1 98 ? 11.884 4.986 -16.183 1.00 98.44 98 GLY A CA 1
ATOM 730 C C . GLY A 1 98 ? 10.528 5.445 -15.629 1.00 98.44 98 GLY A C 1
ATOM 731 O O . GLY A 1 98 ? 10.337 5.521 -14.415 1.00 98.44 98 GLY A O 1
ATOM 732 N N . ASN A 1 99 ? 9.546 5.692 -16.503 1.00 98.31 99 ASN A N 1
ATOM 733 C CA . ASN A 1 99 ? 8.181 6.010 -16.081 1.00 98.31 99 ASN A CA 1
ATOM 734 C C . ASN A 1 99 ? 7.508 4.821 -15.371 1.00 98.31 99 ASN A C 1
ATOM 736 O O . ASN A 1 99 ? 6.884 5.004 -14.328 1.00 98.31 99 ASN A O 1
ATOM 740 N N . LEU A 1 100 ? 7.663 3.600 -15.894 1.00 98.44 100 LEU A N 1
ATOM 741 C CA . LEU A 1 100 ? 7.132 2.387 -15.264 1.00 98.44 100 LEU A CA 1
ATOM 742 C C . LEU A 1 100 ? 7.777 2.116 -13.900 1.00 98.44 100 LEU A C 1
ATOM 744 O O . LEU A 1 100 ? 7.069 1.797 -12.948 1.00 98.44 100 LEU A O 1
ATOM 748 N N . GLU A 1 101 ? 9.091 2.292 -13.773 1.00 98.38 101 GLU A N 1
ATOM 749 C CA . GLU A 1 101 ? 9.803 2.170 -12.497 1.00 98.38 101 GLU A CA 1
ATOM 750 C C . GLU A 1 101 ? 9.302 3.199 -11.474 1.00 98.38 101 GLU A C 1
ATOM 752 O O . GLU A 1 101 ? 9.021 2.850 -10.323 1.00 98.38 101 GLU A O 1
ATOM 757 N N . SER A 1 102 ? 9.103 4.451 -11.901 1.00 98.38 102 SER A N 1
ATOM 758 C CA . SER A 1 102 ? 8.527 5.501 -11.057 1.00 98.38 102 SER A CA 1
ATOM 759 C C . SER A 1 102 ? 7.111 5.141 -10.596 1.00 98.38 102 SER A C 1
ATOM 761 O O . SER A 1 102 ? 6.832 5.176 -9.395 1.00 98.38 102 SER A O 1
ATOM 763 N N . GLN A 1 103 ? 6.241 4.702 -11.509 1.00 98.25 103 GLN A N 1
ATOM 764 C CA . GLN A 1 103 ? 4.883 4.263 -11.176 1.00 98.25 103 GLN A CA 1
ATOM 765 C C . GLN A 1 103 ? 4.886 3.081 -10.205 1.00 98.25 103 GLN A C 1
ATOM 767 O O . GLN A 1 103 ? 4.170 3.109 -9.206 1.00 98.25 103 GLN A O 1
ATOM 772 N N . LEU A 1 104 ? 5.731 2.076 -10.443 1.00 98.50 104 LEU A N 1
ATOM 773 C CA . LEU A 1 104 ? 5.839 0.904 -9.580 1.00 98.50 104 LEU A CA 1
ATOM 774 C C . LEU A 1 104 ? 6.315 1.283 -8.172 1.00 98.50 104 LEU A C 1
ATOM 776 O O . LEU A 1 104 ? 5.803 0.758 -7.183 1.00 98.50 104 LEU A O 1
ATOM 780 N N . SER A 1 105 ? 7.269 2.211 -8.061 1.00 98.38 105 SER A N 1
ATOM 781 C CA . SER A 1 105 ? 7.721 2.731 -6.765 1.00 98.38 105 SER A CA 1
ATOM 782 C C . SER A 1 105 ? 6.612 3.503 -6.035 1.00 98.38 105 SER A C 1
ATOM 784 O O . SER A 1 105 ? 6.411 3.307 -4.833 1.00 98.38 105 SER A O 1
ATOM 786 N N . GLY A 1 106 ? 5.833 4.309 -6.766 1.00 98.56 106 GLY A N 1
ATOM 787 C CA . GLY A 1 106 ? 4.694 5.052 -6.235 1.00 98.56 106 GLY A CA 1
ATOM 788 C C . GLY A 1 106 ? 3.585 4.133 -5.727 1.00 98.56 106 GLY A C 1
ATOM 789 O O . GLY A 1 106 ? 3.105 4.307 -4.608 1.00 98.56 106 GLY A O 1
ATOM 790 N N . GLU A 1 107 ? 3.223 3.112 -6.502 1.00 98.25 107 GLU A N 1
ATOM 791 C CA . GLU A 1 107 ? 2.219 2.117 -6.113 1.00 98.25 107 GLU A CA 1
ATOM 792 C C . GLU A 1 107 ? 2.669 1.276 -4.915 1.00 98.25 107 GLU A C 1
ATOM 794 O O . GLU A 1 107 ? 1.884 1.040 -3.997 1.00 98.25 107 GLU A O 1
ATOM 799 N N . ARG A 1 108 ? 3.951 0.897 -4.840 1.00 98.38 108 ARG A N 1
ATOM 800 C CA . ARG A 1 108 ? 4.500 0.213 -3.655 1.00 98.38 108 ARG A CA 1
ATOM 801 C C . ARG A 1 108 ? 4.393 1.073 -2.397 1.00 98.38 108 ARG A C 1
ATOM 803 O O . ARG A 1 108 ? 3.953 0.576 -1.363 1.00 98.38 108 ARG A O 1
ATOM 810 N N . SER A 1 109 ? 4.747 2.355 -2.490 1.00 98.38 109 SER A N 1
ATOM 811 C CA . SER A 1 109 ? 4.630 3.303 -1.374 1.00 98.38 109 SER A CA 1
ATOM 812 C C . SER A 1 109 ? 3.173 3.480 -0.928 1.00 98.38 109 SER A C 1
ATOM 814 O O . SER A 1 109 ? 2.861 3.375 0.261 1.00 98.38 109 SER A O 1
ATOM 816 N N . ARG A 1 110 ? 2.245 3.639 -1.881 1.00 98.44 110 ARG A N 1
ATOM 817 C CA . ARG A 1 110 ? 0.799 3.704 -1.606 1.00 98.44 110 ARG A CA 1
ATOM 818 C C . ARG A 1 110 ? 0.281 2.432 -0.942 1.00 98.44 110 ARG A C 1
ATOM 820 O O . ARG A 1 110 ? -0.455 2.523 0.039 1.00 98.44 110 ARG A O 1
ATOM 827 N N . GLY A 1 111 ? 0.691 1.262 -1.430 1.00 98.44 111 GLY A N 1
ATOM 828 C CA . GLY A 1 111 ? 0.325 -0.031 -0.854 1.00 98.44 111 GLY A CA 1
ATOM 829 C C . GLY A 1 111 ? 0.789 -0.174 0.596 1.00 98.44 111 GLY A C 1
ATOM 830 O O . GLY A 1 111 ? 0.006 -0.567 1.459 1.00 98.44 111 GLY A O 1
ATOM 831 N N . GLN A 1 112 ? 2.030 0.219 0.896 1.00 98.44 112 GLN A N 1
ATOM 832 C CA . GLN A 1 112 ? 2.553 0.217 2.266 1.00 98.44 112 GLN A CA 1
ATOM 833 C C . GLN A 1 112 ? 1.796 1.191 3.177 1.00 98.44 112 GLN A C 1
ATOM 835 O O . GLN A 1 112 ? 1.409 0.815 4.285 1.00 98.44 112 GLN A O 1
ATOM 840 N N . ALA A 1 113 ? 1.522 2.410 2.706 1.00 98.38 113 ALA A N 1
ATOM 841 C CA . ALA A 1 113 ? 0.751 3.394 3.462 1.00 98.38 113 ALA A CA 1
ATOM 842 C C . ALA A 1 113 ? -0.679 2.907 3.758 1.00 98.38 113 ALA A C 1
ATOM 844 O O . ALA A 1 113 ? -1.192 3.113 4.859 1.00 98.38 113 ALA A O 1
ATOM 845 N N . LEU A 1 114 ? -1.318 2.226 2.802 1.00 98.62 114 LEU A N 1
ATOM 846 C CA . LEU A 1 114 ? -2.654 1.663 2.984 1.00 98.62 114 LEU A CA 1
ATOM 847 C C . LEU A 1 114 ? -2.654 0.519 4.006 1.00 98.62 114 LEU A C 1
ATOM 849 O O . LEU A 1 114 ? -3.520 0.488 4.879 1.00 98.62 114 LEU A O 1
ATOM 853 N N . LEU A 1 115 ? -1.667 -0.380 3.945 1.00 98.50 115 LEU A N 1
ATOM 854 C CA . LEU A 1 115 ? -1.501 -1.452 4.932 1.00 98.50 115 LEU A CA 1
ATOM 855 C C . LEU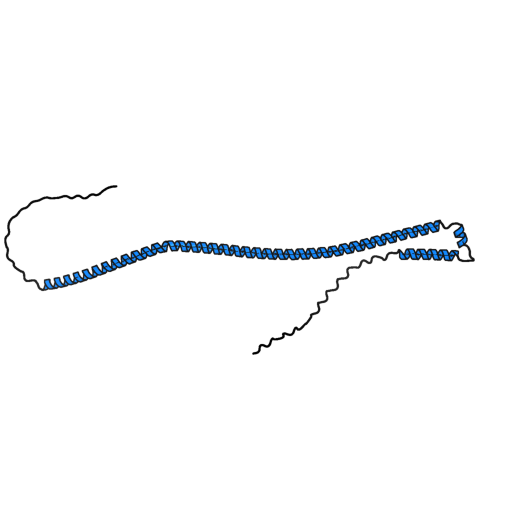 A 1 115 ? -1.267 -0.897 6.339 1.00 98.50 115 LEU A C 1
ATOM 857 O O . LEU A 1 115 ? -1.841 -1.402 7.304 1.00 98.50 115 LEU A O 1
ATOM 861 N N . GLN A 1 116 ? -0.466 0.161 6.465 1.00 98.56 116 GLN A N 1
ATOM 862 C CA . GLN A 1 116 ? -0.227 0.815 7.748 1.00 98.56 116 GLN A CA 1
ATOM 863 C C . GLN A 1 116 ? -1.518 1.421 8.316 1.00 98.56 116 GLN A C 1
ATOM 865 O O . GLN A 1 116 ? -1.895 1.113 9.447 1.00 98.56 116 GLN A O 1
ATOM 870 N N . LYS A 1 117 ? -2.269 2.178 7.503 1.00 98.38 117 LYS A N 1
ATOM 871 C CA . LYS A 1 117 ? -3.577 2.722 7.906 1.00 98.38 117 LYS A CA 1
ATOM 872 C C . LYS A 1 117 ? -4.582 1.637 8.278 1.00 98.38 117 LYS A C 1
ATOM 874 O O . LYS A 1 117 ? -5.351 1.804 9.224 1.00 98.38 117 LYS A O 1
ATOM 879 N N . GLN A 1 118 ? -4.591 0.519 7.553 1.00 98.44 118 GLN A N 1
ATOM 880 C CA . GLN A 1 118 ? -5.457 -0.615 7.866 1.00 98.44 118 GLN A CA 1
ATOM 881 C C . GLN A 1 118 ? -5.117 -1.193 9.244 1.00 98.44 118 GLN A C 1
ATOM 883 O O . GLN A 1 118 ? -6.019 -1.412 10.052 1.00 98.44 118 GLN A O 1
ATOM 888 N N . ARG A 1 119 ? -3.828 -1.404 9.538 1.00 98.56 119 ARG A N 1
ATOM 889 C CA . ARG A 1 119 ? -3.369 -1.907 10.843 1.00 98.56 119 ARG A CA 1
ATOM 890 C C . ARG A 1 119 ? -3.763 -0.969 11.979 1.00 98.56 119 ARG A C 1
ATOM 892 O O . ARG A 1 119 ? -4.295 -1.437 12.983 1.00 98.56 119 ARG A O 1
ATOM 899 N N . GLU A 1 120 ? -3.572 0.334 11.798 1.00 98.44 120 GLU A N 1
ATOM 900 C CA . GLU A 1 120 ? -3.975 1.361 12.769 1.00 98.44 120 GLU A CA 1
ATOM 901 C C . GLU A 1 120 ? -5.488 1.357 13.006 1.00 98.44 120 GLU A C 1
ATOM 903 O O . GLU A 1 120 ? -5.937 1.318 14.151 1.00 98.44 120 GLU A O 1
ATOM 908 N N . THR A 1 121 ? -6.279 1.299 11.933 1.00 98.50 121 THR A N 1
ATOM 909 C CA . THR A 1 121 ? -7.747 1.258 12.015 1.00 98.50 121 THR A CA 1
ATOM 910 C C . THR A 1 121 ? -8.228 0.008 12.752 1.00 98.50 121 THR A C 1
ATOM 912 O O . THR A 1 121 ? -9.096 0.090 13.620 1.00 98.50 121 THR A O 1
ATOM 915 N N . VAL A 1 122 ? -7.646 -1.159 12.457 1.00 98.56 122 VAL A N 1
ATOM 916 C CA . VAL A 1 122 ? -7.982 -2.418 13.142 1.00 98.56 122 VAL A CA 1
ATOM 917 C C . VAL A 1 122 ? -7.591 -2.360 14.619 1.00 98.56 122 VAL A C 1
ATOM 919 O O . VAL A 1 122 ? -8.368 -2.794 15.471 1.00 98.56 122 VAL A O 1
ATOM 922 N N . ALA A 1 123 ? -6.420 -1.811 14.948 1.00 98.56 123 ALA A N 1
ATOM 923 C CA . ALA A 1 123 ? -5.993 -1.636 16.334 1.00 98.56 123 ALA A CA 1
ATOM 924 C C . ALA A 1 123 ? -6.938 -0.698 17.103 1.00 98.56 123 ALA A C 1
ATOM 926 O O . ALA A 1 123 ? -7.364 -1.019 18.215 1.00 98.56 123 ALA A O 1
ATOM 927 N N . GLN A 1 124 ? -7.339 0.417 16.488 1.00 98.44 124 GLN A N 1
ATOM 928 C CA . GLN A 1 124 ? -8.288 1.359 17.072 1.00 98.44 124 GLN A CA 1
ATOM 929 C C . GLN A 1 124 ? -9.671 0.728 17.268 1.00 98.44 124 GLN A C 1
ATOM 931 O O . GLN A 1 124 ? -10.261 0.869 18.339 1.00 98.44 124 GLN A O 1
ATOM 936 N N . ALA A 1 125 ? -10.168 -0.025 16.284 1.00 98.44 125 ALA A N 1
ATOM 937 C CA . ALA A 1 125 ? -11.440 -0.733 16.391 1.00 98.44 125 ALA A CA 1
ATOM 938 C C . ALA A 1 125 ? -11.432 -1.753 17.541 1.00 98.44 125 ALA A C 1
ATOM 940 O O . ALA A 1 125 ? -12.394 -1.830 18.303 1.00 98.44 125 ALA A O 1
ATOM 941 N N . ARG A 1 126 ? -10.327 -2.491 17.721 1.00 98.50 126 ARG A N 1
ATOM 942 C CA . ARG A 1 126 ? -10.159 -3.420 18.851 1.00 98.50 126 ARG A CA 1
ATOM 943 C C . ARG A 1 126 ? -10.186 -2.699 20.195 1.00 98.50 126 ARG A C 1
ATOM 945 O O . ARG A 1 126 ? -10.847 -3.180 21.112 1.00 98.50 126 ARG A O 1
ATOM 952 N N . LYS A 1 127 ? -9.518 -1.546 20.303 1.00 98.25 127 LYS A N 1
ATOM 953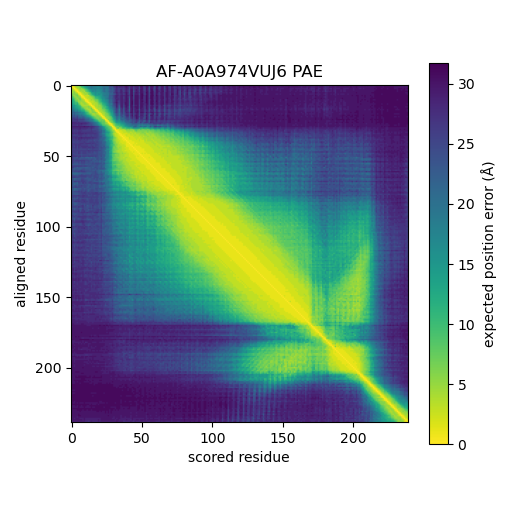 C CA . LYS A 1 127 ? -9.534 -0.725 21.521 1.00 98.25 127 LYS A CA 1
ATOM 954 C C . LYS A 1 127 ? -10.950 -0.256 21.856 1.00 98.25 127 LYS A C 1
ATOM 956 O O . LYS A 1 127 ? -11.428 -0.510 22.953 1.00 98.25 127 LYS A O 1
ATOM 961 N N . ILE A 1 128 ? -11.654 0.315 20.878 1.00 98.31 128 ILE A N 1
ATOM 962 C CA . ILE A 1 128 ? -13.044 0.765 21.047 1.00 98.31 128 ILE A CA 1
ATOM 963 C C . ILE A 1 128 ? -13.952 -0.401 21.455 1.00 98.31 128 ILE A C 1
ATOM 965 O O . ILE A 1 128 ? -14.811 -0.242 22.318 1.00 98.31 128 ILE A O 1
ATOM 969 N N . GLN A 1 129 ? -13.766 -1.587 20.870 1.00 98.31 129 GLN A N 1
ATOM 970 C CA . GLN A 1 129 ? -14.556 -2.764 21.225 1.00 98.31 129 GLN A CA 1
ATOM 971 C C . GLN A 1 129 ? -14.291 -3.231 22.664 1.00 98.31 129 GLN A C 1
ATOM 973 O O . GLN A 1 129 ? -15.231 -3.630 23.353 1.00 98.31 129 GLN A O 1
ATOM 978 N N . ALA A 1 130 ? -13.039 -3.190 23.125 1.00 98.12 130 ALA A N 1
ATOM 979 C CA . ALA A 1 130 ? -12.686 -3.512 24.505 1.00 98.12 130 ALA A CA 1
ATOM 980 C C . ALA A 1 130 ? -13.295 -2.500 25.490 1.00 98.12 130 ALA A C 1
ATOM 982 O O . ALA A 1 130 ? -13.959 -2.906 26.445 1.00 98.12 130 ALA A O 1
ATOM 983 N N . ASP A 1 131 ? -13.166 -1.204 25.199 1.00 97.69 131 ASP A N 1
ATOM 984 C CA . ASP A 1 131 ? -13.733 -0.124 26.013 1.00 97.69 131 ASP A CA 1
ATOM 985 C C . ASP A 1 131 ? -15.263 -0.228 26.079 1.00 97.69 131 ASP A C 1
ATOM 987 O O . ASP A 1 131 ? -15.862 -0.128 27.148 1.00 97.69 131 ASP A O 1
ATOM 991 N N . ASN A 1 132 ? -15.917 -0.511 24.948 1.00 98.19 132 ASN A N 1
ATOM 992 C CA . ASN A 1 132 ? -17.365 -0.682 24.901 1.00 98.19 132 ASN A CA 1
ATOM 993 C C . ASN A 1 132 ? -17.831 -1.877 25.745 1.00 98.19 132 ASN A C 1
ATOM 995 O O . ASN A 1 132 ? -18.828 -1.768 26.454 1.00 98.19 132 ASN A O 1
ATOM 999 N N . ARG A 1 133 ? -17.094 -2.996 25.736 1.00 98.12 133 ARG A N 1
ATOM 1000 C CA . ARG A 1 133 ? -17.403 -4.152 26.595 1.00 98.12 133 ARG A CA 1
ATOM 1001 C C . ARG A 1 133 ? -17.315 -3.798 28.077 1.00 98.12 133 ARG A C 1
ATOM 1003 O O . ARG A 1 133 ? -18.220 -4.169 28.820 1.00 98.12 133 ARG A O 1
ATOM 1010 N N . LEU A 1 134 ? -16.279 -3.063 28.486 1.00 97.75 134 LEU A N 1
ATOM 1011 C CA . LEU A 1 134 ? -16.131 -2.579 29.863 1.00 97.75 134 LEU A CA 1
ATOM 1012 C C . LEU A 1 134 ? -17.278 -1.645 30.258 1.00 97.75 134 LEU A C 1
ATOM 1014 O O . LEU A 1 134 ? -17.883 -1.827 31.311 1.00 97.75 134 LEU A O 1
ATOM 1018 N N . LEU A 1 135 ? -17.632 -0.692 29.394 1.00 97.94 135 LEU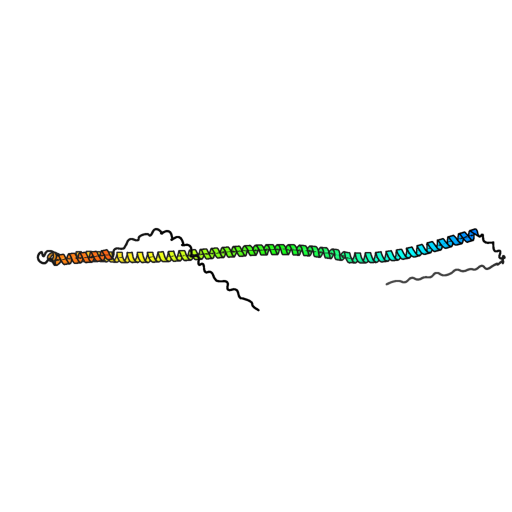 A N 1
ATOM 1019 C CA . LEU A 1 135 ? -18.748 0.222 29.642 1.00 97.94 135 LEU A CA 1
ATOM 1020 C C . LEU A 1 135 ? -20.080 -0.523 29.767 1.00 97.94 135 LEU A C 1
ATOM 1022 O O . LEU A 1 135 ? -20.848 -0.247 30.683 1.00 97.94 135 LEU A O 1
ATOM 1026 N N . VAL A 1 136 ? -20.346 -1.498 28.895 1.00 98.19 136 VAL A N 1
ATOM 1027 C CA . VAL A 1 136 ? -21.560 -2.324 28.969 1.00 98.19 136 VAL A CA 1
ATOM 1028 C C . VAL A 1 136 ? -21.601 -3.136 30.265 1.00 98.19 136 VAL A C 1
ATOM 1030 O O . VAL A 1 136 ? -22.665 -3.255 30.868 1.00 98.19 136 VAL A O 1
ATOM 1033 N N . GLN A 1 137 ? -20.471 -3.684 30.717 1.00 97.31 137 GLN A N 1
ATOM 1034 C CA . GLN A 1 137 ? -20.396 -4.388 32.002 1.00 97.31 137 GLN A CA 1
ATOM 1035 C C . GLN A 1 137 ? -20.666 -3.444 33.179 1.00 97.31 137 GLN A C 1
ATOM 1037 O O . GLN A 1 137 ? -21.507 -3.759 34.017 1.00 97.31 137 GLN A O 1
ATOM 1042 N N . ALA A 1 138 ? -20.043 -2.264 33.194 1.00 96.06 138 ALA A N 1
ATOM 1043 C CA . ALA A 1 138 ? -20.257 -1.260 34.233 1.00 96.06 138 ALA A CA 1
ATOM 1044 C C . ALA A 1 138 ? -21.713 -0.764 34.279 1.00 96.06 138 ALA A C 1
ATOM 1046 O O . ALA A 1 138 ? -22.265 -0.547 35.357 1.00 96.06 138 ALA A O 1
ATOM 1047 N N . VAL A 1 139 ? -22.363 -0.602 33.121 1.00 97.62 139 VAL A N 1
ATOM 1048 C CA . VAL A 1 139 ? -23.792 -0.257 33.048 1.00 97.62 139 VAL A CA 1
ATOM 1049 C C . VAL A 1 139 ? -24.647 -1.377 33.637 1.00 97.62 139 VAL A C 1
ATOM 1051 O O . VAL A 1 139 ? -25.482 -1.095 34.490 1.00 97.62 139 VAL A O 1
ATOM 1054 N N . LYS A 1 140 ? -24.401 -2.639 33.264 1.00 97.19 140 LYS A N 1
ATOM 1055 C CA . LYS A 1 140 ? -25.140 -3.792 33.810 1.00 97.19 140 LYS A CA 1
ATOM 1056 C C . LYS A 1 140 ? -24.994 -3.920 35.325 1.00 97.19 140 LYS A C 1
ATOM 1058 O O . LYS A 1 140 ? -25.972 -4.207 36.008 1.00 97.19 140 LYS A O 1
ATOM 1063 N N . GLU A 1 141 ? -23.792 -3.704 35.853 1.00 95.56 141 GLU A N 1
ATOM 1064 C CA . GLU A 1 141 ? -23.538 -3.730 37.295 1.00 95.56 141 GLU A CA 1
ATOM 1065 C C . GLU A 1 141 ? -24.318 -2.625 38.018 1.00 95.56 141 GLU A C 1
ATOM 1067 O O . GLU A 1 141 ? -24.998 -2.885 39.012 1.00 95.56 141 GLU A O 1
ATOM 1072 N N . ARG A 1 142 ? -24.301 -1.402 37.476 1.00 94.94 142 ARG A N 1
ATOM 1073 C CA . ARG A 1 142 ? -25.075 -0.279 38.024 1.00 94.94 142 ARG A CA 1
ATOM 1074 C C . ARG A 1 142 ? -26.577 -0.521 37.957 1.00 94.94 142 ARG A C 1
ATOM 1076 O O . ARG A 1 142 ? -27.271 -0.220 38.920 1.00 94.94 142 ARG A O 1
ATOM 1083 N N . GLU A 1 143 ? -27.086 -1.065 36.856 1.00 96.44 143 GLU A N 1
ATOM 1084 C CA . GLU A 1 143 ? -28.502 -1.422 36.721 1.00 96.44 143 GLU A CA 1
ATOM 1085 C C . GLU A 1 143 ? -28.917 -2.479 37.750 1.00 96.44 143 GLU A C 1
ATOM 1087 O O . GLU A 1 143 ? -29.953 -2.326 38.401 1.00 96.44 143 GLU A O 1
ATOM 1092 N N . ALA A 1 144 ? -28.091 -3.510 37.958 1.00 94.81 144 ALA A N 1
ATOM 1093 C CA . ALA A 1 144 ? -28.329 -4.526 38.981 1.00 94.81 144 ALA A CA 1
ATOM 1094 C C . ALA A 1 144 ? -28.355 -3.913 40.389 1.00 94.81 144 ALA A C 1
ATOM 1096 O O . ALA A 1 144 ? -29.277 -4.185 41.162 1.00 94.81 144 ALA A O 1
ATOM 1097 N N . TRP A 1 145 ? -27.400 -3.030 40.697 1.00 91.81 145 TRP A N 1
ATOM 1098 C CA . TRP A 1 145 ? -27.348 -2.319 41.974 1.00 91.81 145 TRP A CA 1
ATOM 1099 C C . TRP A 1 145 ? -28.578 -1.424 42.184 1.00 91.81 145 TRP A C 1
ATOM 1101 O O . TRP A 1 145 ? -29.234 -1.513 43.219 1.00 91.81 145 TRP A O 1
ATOM 1111 N N . ILE A 1 146 ? -28.968 -0.625 41.183 1.00 92.75 146 ILE A N 1
ATOM 1112 C CA . ILE A 1 146 ? -30.174 0.220 41.239 1.00 92.75 146 ILE A CA 1
ATOM 1113 C C . ILE A 1 146 ? -31.426 -0.635 41.465 1.00 92.75 146 ILE A C 1
ATOM 1115 O O . ILE A 1 146 ? -32.268 -0.284 42.295 1.00 92.75 146 ILE A O 1
ATOM 1119 N N . SER A 1 147 ? -31.548 -1.768 40.768 1.00 93.94 147 SER A N 1
ATOM 1120 C CA . SER A 1 147 ? -32.670 -2.694 40.944 1.00 93.94 147 SER A CA 1
ATOM 1121 C C . SER A 1 147 ? -32.711 -3.275 42.360 1.00 93.94 147 SER A C 1
ATOM 1123 O O . SER A 1 147 ? -33.788 -3.382 42.951 1.00 93.94 147 SER A O 1
ATOM 1125 N N . GLN A 1 148 ? -31.557 -3.638 42.925 1.00 91.56 148 GLN A N 1
ATOM 1126 C CA . GLN A 1 148 ? -31.456 -4.142 44.294 1.00 91.56 148 GLN A CA 1
ATOM 1127 C C . GLN A 1 148 ? -31.851 -3.070 45.319 1.00 91.56 148 GLN A C 1
ATOM 1129 O O . GLN A 1 148 ? -32.670 -3.346 46.197 1.00 91.56 148 GLN A O 1
ATOM 1134 N N . CYS A 1 149 ? -31.342 -1.844 45.168 1.00 90.12 149 CYS A N 1
ATOM 1135 C CA . CYS A 1 149 ? -31.709 -0.695 45.998 1.00 90.12 149 CYS A CA 1
ATOM 1136 C C . CYS A 1 149 ? -33.215 -0.418 45.935 1.00 90.12 149 CYS A C 1
ATOM 1138 O O . CYS A 1 149 ? -33.863 -0.246 46.964 1.00 90.12 149 CYS A O 1
ATOM 1140 N N . GLY A 1 150 ? -33.797 -0.423 44.732 1.00 90.06 150 GLY A N 1
ATOM 1141 C CA . GLY A 1 150 ? -35.237 -0.253 44.537 1.00 90.06 150 GLY A CA 1
ATOM 1142 C C . GLY A 1 150 ? -36.055 -1.323 45.264 1.00 90.06 150 GLY A C 1
ATOM 1143 O O . GLY A 1 150 ? -37.021 -0.997 45.955 1.00 90.06 150 GLY A O 1
ATOM 1144 N N . ALA A 1 151 ? -35.638 -2.589 45.177 1.00 91.56 151 ALA A N 1
ATOM 1145 C CA . ALA A 1 151 ? -36.297 -3.697 45.866 1.00 91.56 151 ALA A CA 1
ATOM 1146 C C . ALA A 1 151 ? -36.193 -3.592 47.399 1.00 91.56 151 ALA A C 1
ATOM 1148 O O . ALA A 1 151 ? -37.175 -3.848 48.098 1.00 91.56 151 ALA A O 1
ATOM 1149 N N . GLN A 1 152 ? -35.032 -3.207 47.936 1.00 88.88 152 GLN A N 1
ATOM 1150 C CA . GLN A 1 152 ? -34.839 -3.002 49.377 1.00 88.88 152 GLN A CA 1
ATOM 1151 C C . GLN A 1 152 ? -35.654 -1.812 49.898 1.00 88.88 152 GLN A C 1
ATOM 1153 O O . GLN A 1 152 ? -36.350 -1.948 50.904 1.00 88.88 152 GLN A O 1
ATOM 1158 N N . ASN A 1 153 ? -35.667 -0.695 49.168 1.00 89.25 153 ASN A N 1
ATOM 1159 C CA . ASN A 1 153 ? -36.494 0.467 49.495 1.00 89.25 153 ASN A CA 1
ATOM 1160 C C . ASN A 1 153 ? -37.990 0.116 49.501 1.00 89.25 153 ASN A C 1
ATOM 1162 O O . ASN A 1 153 ? -38.717 0.529 50.404 1.00 89.25 153 ASN A O 1
ATOM 1166 N N . GLY A 1 154 ? -38.451 -0.691 48.538 1.00 89.81 154 GLY A N 1
ATOM 1167 C CA . GLY A 1 154 ? -39.823 -1.206 48.517 1.00 89.81 154 GLY A CA 1
ATOM 1168 C C . GLY A 1 154 ? -40.158 -2.023 49.768 1.00 89.81 154 GLY A C 1
ATOM 1169 O O . GLY A 1 154 ? -41.121 -1.715 50.467 1.00 89.81 154 GLY A O 1
ATOM 1170 N N . LYS A 1 155 ? -39.303 -2.993 50.119 1.00 90.00 155 LYS A N 1
ATOM 1171 C CA . LYS A 1 155 ? -39.459 -3.801 51.342 1.00 90.00 155 LYS A CA 1
ATOM 1172 C C . LYS A 1 155 ? -39.451 -2.950 52.614 1.00 90.00 155 LYS A C 1
ATOM 1174 O O . LYS A 1 155 ? -40.196 -3.245 53.543 1.00 90.00 155 LYS A O 1
ATOM 1179 N N . MET A 1 156 ? -38.638 -1.892 52.662 1.00 88.00 156 MET A N 1
ATOM 1180 C CA . MET A 1 156 ? -38.591 -0.971 53.801 1.00 88.00 156 MET A CA 1
ATOM 1181 C C . MET A 1 156 ? -39.914 -0.212 53.948 1.00 88.00 156 MET A C 1
ATOM 1183 O O . MET A 1 156 ? -40.443 -0.096 55.054 1.00 88.00 156 MET A O 1
ATOM 1187 N N . LEU A 1 157 ? -40.477 0.280 52.841 1.00 86.81 157 LEU A N 1
ATOM 1188 C CA . LEU A 1 157 ? -41.786 0.935 52.842 1.00 86.81 157 LEU A CA 1
ATOM 1189 C C . LEU A 1 157 ? -42.896 -0.018 53.291 1.00 86.81 157 LEU A C 1
ATOM 1191 O O . LEU A 1 157 ? -43.757 0.388 54.072 1.00 86.81 157 LEU A O 1
ATOM 1195 N N . ASP A 1 158 ? -42.867 -1.271 52.844 1.00 88.94 158 ASP A N 1
ATOM 1196 C CA . ASP A 1 158 ? -43.860 -2.273 53.234 1.00 88.94 158 ASP A CA 1
ATOM 1197 C C . ASP A 1 158 ? -43.740 -2.653 54.716 1.00 88.94 158 ASP A C 1
ATOM 1199 O O . ASP A 1 158 ? -44.751 -2.666 55.418 1.00 88.94 158 ASP A O 1
ATOM 1203 N N . ALA A 1 159 ? -42.521 -2.841 55.232 1.00 87.00 159 ALA A N 1
ATOM 1204 C CA . ALA A 1 159 ? -42.280 -3.063 56.660 1.00 87.00 159 ALA A CA 1
ATOM 1205 C C . ALA A 1 159 ? -42.770 -1.878 57.515 1.00 87.00 159 ALA A C 1
ATOM 1207 O O . ALA A 1 159 ? -43.421 -2.074 58.542 1.00 87.00 159 ALA A O 1
ATOM 1208 N N . ASN A 1 160 ? -42.526 -0.640 57.066 1.00 83.06 160 ASN A N 1
ATOM 1209 C CA . ASN A 1 160 ? -43.025 0.564 57.736 1.00 83.06 160 ASN A CA 1
ATOM 1210 C C . ASN A 1 160 ? -44.561 0.639 57.723 1.00 83.06 160 ASN A C 1
ATOM 1212 O O . ASN A 1 160 ? -45.171 0.994 58.733 1.00 83.06 160 ASN A O 1
ATOM 1216 N N . ARG A 1 161 ? -45.208 0.295 56.601 1.00 85.12 161 ARG A N 1
ATOM 1217 C CA . ARG A 1 161 ? -46.678 0.228 56.508 1.00 85.12 161 ARG A CA 1
ATOM 1218 C C . ARG A 1 161 ? -47.247 -0.825 57.451 1.00 85.12 161 ARG A C 1
ATOM 1220 O O . ARG A 1 161 ? -48.221 -0.532 58.142 1.00 85.12 161 ARG A O 1
ATOM 1227 N N . GLU A 1 162 ? -46.629 -2.004 57.512 1.00 86.62 162 GLU A N 1
ATOM 1228 C CA . GLU A 1 162 ? -47.025 -3.081 58.421 1.00 86.62 162 GLU A CA 1
ATOM 1229 C C . GLU A 1 162 ? -46.937 -2.626 59.885 1.00 86.62 162 GLU A C 1
ATOM 1231 O O . GLU A 1 162 ? -47.897 -2.791 60.638 1.00 86.62 162 GLU A O 1
ATOM 1236 N N . LEU A 1 163 ? -45.834 -1.976 60.275 1.00 85.56 163 LEU A N 1
ATOM 1237 C CA . LEU A 1 163 ? -45.641 -1.449 61.628 1.00 85.56 163 LEU A CA 1
ATOM 1238 C C . LEU A 1 163 ? -46.725 -0.427 62.005 1.00 85.56 163 LEU A C 1
ATOM 1240 O O . LEU A 1 163 ? -47.341 -0.534 63.067 1.00 85.56 163 LEU A O 1
ATOM 1244 N N . VAL A 1 164 ? -47.006 0.540 61.122 1.00 83.62 164 VAL A N 1
ATOM 1245 C CA . VAL A 1 164 ? -48.067 1.538 61.342 1.00 83.62 164 VAL A CA 1
ATOM 1246 C C . VAL A 1 164 ? -49.439 0.870 61.431 1.00 83.62 164 VAL A C 1
ATOM 1248 O O . VAL A 1 164 ? -50.265 1.268 62.255 1.00 83.62 164 VAL A O 1
ATOM 1251 N N . GLN A 1 165 ? -49.706 -0.146 60.608 1.00 84.44 165 GLN A N 1
ATOM 1252 C CA . GLN A 1 165 ? -50.968 -0.880 60.638 1.00 84.44 165 GLN A CA 1
ATOM 1253 C C . GLN A 1 165 ? -51.140 -1.663 61.945 1.00 84.44 165 GLN A C 1
ATOM 1255 O O . GLN A 1 165 ? -52.201 -1.559 62.559 1.00 84.44 165 GLN A O 1
ATOM 1260 N N . ARG A 1 166 ? -50.100 -2.361 62.421 1.00 81.94 166 ARG A N 1
ATOM 1261 C CA . ARG A 1 166 ? -50.109 -3.034 63.731 1.00 81.94 166 ARG A CA 1
ATOM 1262 C C . ARG A 1 166 ? -50.311 -2.047 64.877 1.00 81.94 166 ARG A C 1
ATOM 1264 O O . ARG A 1 1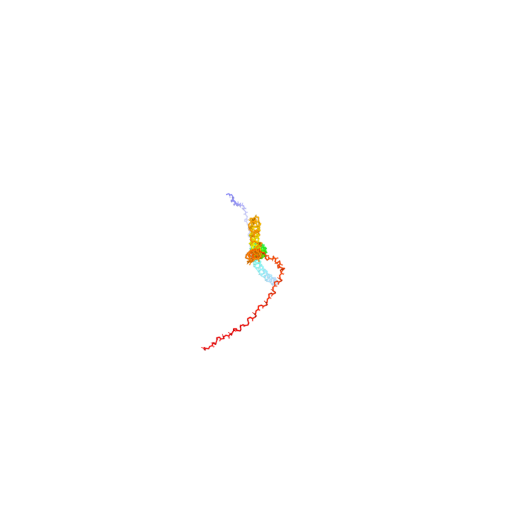66 ? -51.106 -2.312 65.771 1.00 81.94 166 ARG A O 1
ATOM 1271 N N . TYR A 1 167 ? -49.664 -0.882 64.831 1.00 79.94 167 TYR A N 1
ATOM 1272 C CA . TYR A 1 167 ? -49.856 0.160 65.843 1.00 79.94 167 TYR A CA 1
ATOM 1273 C C . TYR A 1 167 ? -51.290 0.711 65.851 1.00 79.94 167 TYR A C 1
ATOM 1275 O O . TYR A 1 167 ? -51.864 0.904 66.916 1.00 79.94 167 TYR A O 1
ATOM 1283 N N . LYS A 1 168 ? -51.905 0.921 64.679 1.00 77.00 168 LYS A N 1
ATOM 1284 C CA . LYS A 1 168 ? -53.323 1.321 64.572 1.00 77.00 168 LYS A CA 1
ATOM 1285 C C . LYS A 1 168 ? -54.285 0.245 65.077 1.00 77.00 168 LYS A C 1
ATOM 1287 O O . LYS A 1 168 ? -55.363 0.582 65.554 1.00 77.00 168 LYS A O 1
ATOM 1292 N N . GLN A 1 169 ? -53.917 -1.026 64.927 1.00 76.81 169 GLN A N 1
ATOM 1293 C CA . GLN A 1 169 ? -54.706 -2.169 65.382 1.00 76.81 169 GLN A CA 1
ATOM 1294 C C . GLN A 1 169 ? -54.535 -2.472 66.875 1.00 76.81 169 GLN A C 1
ATOM 1296 O O . GLN A 1 169 ? -55.376 -3.197 67.399 1.00 76.81 169 GLN A O 1
ATOM 1301 N N . LYS A 1 170 ? -53.531 -1.898 67.569 1.00 70.50 170 LYS A N 1
ATOM 1302 C CA . LYS A 1 170 ? -53.442 -1.956 69.038 1.00 70.50 170 LYS A CA 1
ATOM 1303 C C . LYS A 1 170 ? -54.699 -1.328 69.643 1.00 70.50 170 LYS A C 1
ATOM 1305 O O . LYS A 1 170 ? -54.848 -0.104 69.691 1.00 70.50 170 LYS A O 1
ATOM 1310 N N . GLY A 1 171 ? -55.623 -2.179 70.075 1.00 66.44 171 GLY A N 1
ATOM 1311 C CA . GLY A 1 171 ? -56.907 -1.777 70.636 1.00 66.44 171 GLY A CA 1
ATOM 1312 C C . GLY A 1 171 ? -56.817 -1.420 72.120 1.00 66.44 171 GLY A C 1
ATOM 1313 O O . GLY A 1 171 ? -55.786 -1.579 72.772 1.00 66.44 171 GLY A O 1
ATOM 1314 N N . PHE A 1 172 ? -57.947 -0.986 72.686 1.00 55.72 172 PHE A N 1
ATOM 1315 C CA . PHE A 1 172 ? -58.097 -0.724 74.125 1.00 55.72 172 PHE A CA 1
ATOM 1316 C C . PHE A 1 172 ? -57.714 -1.943 74.994 1.00 55.72 172 PHE A C 1
ATOM 1318 O O . PHE A 1 172 ? -57.141 -1.777 76.067 1.00 55.72 172 PHE A O 1
ATOM 1325 N N . TRP A 1 173 ? -57.957 -3.162 74.496 1.00 57.09 173 TRP A N 1
ATOM 1326 C CA . TRP A 1 173 ? -57.608 -4.420 75.166 1.00 57.09 173 TRP A CA 1
ATOM 1327 C C . TRP A 1 173 ? -56.103 -4.739 75.152 1.00 57.09 173 TRP A C 1
ATOM 1329 O O . TRP A 1 173 ? -55.602 -5.275 76.137 1.00 57.09 173 TRP A O 1
ATOM 1339 N N . ASP A 1 174 ? -55.361 -4.350 74.108 1.00 64.19 174 ASP A N 1
ATOM 1340 C CA . ASP A 1 174 ? -53.897 -4.523 74.065 1.00 64.19 174 ASP A CA 1
ATOM 1341 C C . ASP A 1 174 ? -53.192 -3.568 75.033 1.00 64.19 174 ASP A C 1
ATOM 1343 O O . ASP A 1 174 ? -52.248 -3.958 75.717 1.00 64.19 174 ASP A O 1
ATOM 1347 N N . LYS A 1 175 ? -53.702 -2.335 75.165 1.00 63.31 175 LYS A N 1
ATOM 1348 C CA . LYS A 1 175 ? -53.226 -1.393 76.191 1.00 63.31 175 LYS A CA 1
ATOM 1349 C C . LYS A 1 175 ? -53.493 -1.893 77.609 1.00 63.31 175 LYS A C 1
ATOM 1351 O O . LYS A 1 175 ? -52.682 -1.645 78.492 1.00 63.31 175 LYS A O 1
ATOM 1356 N N . LEU A 1 176 ? -54.612 -2.586 77.835 1.00 60.09 176 LEU A N 1
ATOM 1357 C CA . LEU A 1 176 ? -54.945 -3.134 79.150 1.00 60.09 176 LEU A CA 1
ATOM 1358 C C . LEU A 1 176 ? -54.012 -4.297 79.538 1.00 60.09 176 LEU A C 1
ATOM 1360 O O . LEU A 1 176 ? -53.630 -4.393 80.698 1.00 60.09 176 LEU A O 1
ATOM 1364 N N . GLY A 1 177 ? -53.591 -5.123 78.573 1.00 64.06 177 GLY A N 1
ATOM 1365 C CA . GLY A 1 177 ? -52.607 -6.194 78.784 1.00 64.06 177 GLY A CA 1
ATOM 1366 C C . GLY A 1 177 ? -51.151 -5.719 78.927 1.00 64.06 177 GLY A C 1
ATOM 1367 O O . GLY A 1 177 ? -50.358 -6.394 79.575 1.00 64.06 177 GLY A O 1
ATOM 1368 N N . GLU A 1 178 ? -50.785 -4.559 78.369 1.00 61.91 178 GLU A N 1
ATOM 1369 C CA . GLU A 1 178 ? -49.478 -3.910 78.611 1.00 61.91 178 GLU A CA 1
ATOM 1370 C C . GLU A 1 178 ? -49.383 -3.253 80.002 1.00 61.91 178 GLU A C 1
ATOM 1372 O O . GLU A 1 178 ? -48.285 -3.027 80.500 1.00 61.91 178 GLU A O 1
ATOM 1377 N N . LEU A 1 179 ? -50.521 -2.970 80.647 1.00 62.91 179 LEU A N 1
ATOM 1378 C CA . LEU A 1 179 ? -50.613 -2.351 81.975 1.00 62.91 179 LEU A CA 1
ATOM 1379 C C . LEU A 1 179 ? -50.586 -3.358 83.140 1.00 62.91 179 LEU A C 1
ATOM 1381 O O . LEU A 1 179 ? -50.654 -2.927 84.290 1.00 62.91 179 LEU A O 1
ATOM 1385 N N . GLU A 1 180 ? -50.492 -4.671 82.886 1.00 60.88 180 GLU A N 1
ATOM 1386 C CA . GLU A 1 180 ? -50.402 -5.688 83.945 1.00 60.88 180 GLU A CA 1
ATOM 1387 C C . GLU A 1 180 ? -49.009 -5.696 84.615 1.00 60.88 180 GLU A C 1
ATOM 1389 O O . GLU A 1 180 ? -48.058 -6.236 84.045 1.00 60.88 180 GLU A O 1
ATOM 1394 N N . PRO A 1 181 ? -48.859 -5.203 85.864 1.00 62.28 181 PRO A N 1
ATOM 1395 C CA . PRO A 1 181 ? -47.552 -5.078 86.516 1.00 62.28 181 PRO A CA 1
ATOM 1396 C C . PRO A 1 181 ? -47.005 -6.412 87.053 1.00 62.28 181 PRO A C 1
ATOM 1398 O O . PRO A 1 181 ? -45.887 -6.461 87.553 1.00 62.28 181 PRO A O 1
ATOM 1401 N N . PHE A 1 182 ? -47.804 -7.485 87.021 1.00 64.44 182 PHE A N 1
ATOM 1402 C CA . PHE A 1 182 ? -47.513 -8.719 87.757 1.00 64.44 182 PHE A CA 1
ATOM 1403 C C . PHE A 1 182 ? -46.843 -9.821 86.928 1.00 64.44 182 PHE A C 1
ATOM 1405 O O . PHE A 1 182 ? -46.179 -10.675 87.509 1.00 64.44 182 PHE A O 1
ATOM 1412 N N . THR A 1 183 ? -47.002 -9.834 85.598 1.00 71.50 183 THR A N 1
ATOM 1413 C CA . THR A 1 183 ? -46.471 -10.919 84.746 1.00 71.50 183 THR A CA 1
ATOM 1414 C C . THR A 1 183 ? -45.408 -10.461 83.745 1.00 71.50 183 THR A C 1
ATOM 1416 O O . THR A 1 183 ? -44.609 -11.287 83.313 1.00 71.50 183 THR A O 1
ATOM 1419 N N . GLY A 1 184 ? -45.373 -9.177 83.356 1.00 71.50 184 GLY A N 1
ATOM 1420 C CA . GLY A 1 184 ? -44.383 -8.624 82.412 1.00 71.50 184 GLY A CA 1
ATOM 1421 C C . GLY A 1 184 ? -44.457 -9.176 80.975 1.00 71.50 184 GLY A C 1
ATOM 1422 O O . GLY A 1 184 ? -43.671 -8.794 80.112 1.00 71.50 184 GLY A O 1
ATOM 1423 N N . ILE A 1 185 ? -45.412 -10.063 80.668 1.00 76.38 185 ILE A N 1
ATOM 1424 C CA . ILE A 1 185 ? -45.496 -10.775 79.377 1.00 76.38 185 ILE A CA 1
ATOM 1425 C C . ILE A 1 185 ? -45.830 -9.816 78.215 1.00 76.38 185 ILE A C 1
ATOM 1427 O O . ILE A 1 185 ? -45.480 -10.083 77.062 1.00 76.38 185 ILE A O 1
ATOM 1431 N N . GLY A 1 186 ? -46.537 -8.716 78.493 1.00 69.81 186 GLY A N 1
ATOM 1432 C CA . GLY A 1 186 ? -46.830 -7.665 77.512 1.00 69.81 186 GLY A CA 1
ATOM 1433 C C . GLY A 1 186 ? -45.580 -6.886 77.096 1.00 69.81 186 GLY A C 1
ATOM 1434 O O . GLY A 1 186 ? -45.342 -6.708 75.903 1.00 69.81 186 GLY A O 1
ATOM 1435 N N . GLU A 1 187 ? -44.746 -6.511 78.068 1.00 74.62 187 GLU A N 1
ATOM 1436 C CA . GLU A 1 187 ? -43.501 -5.762 77.860 1.00 74.62 187 GLU A CA 1
ATOM 1437 C C . GLU A 1 187 ? -42.499 -6.558 77.012 1.00 74.62 187 GLU A C 1
ATOM 1439 O O . GLU A 1 187 ? -42.040 -6.072 75.981 1.00 74.62 187 GLU A O 1
ATOM 1444 N N . VAL A 1 188 ? -42.282 -7.838 77.336 1.00 80.88 188 VAL A N 1
ATOM 1445 C CA . VAL A 1 188 ? -41.400 -8.725 76.552 1.00 80.88 188 VAL A CA 1
ATOM 1446 C C . VAL A 1 188 ? -41.905 -8.915 75.115 1.00 80.88 188 VAL A C 1
ATOM 1448 O O . VAL A 1 188 ? -41.116 -8.984 74.173 1.00 80.88 188 VAL A O 1
ATOM 1451 N N . ARG A 1 189 ? -43.228 -8.983 74.900 1.00 76.88 189 ARG A N 1
ATOM 1452 C CA . ARG A 1 189 ? -43.800 -9.053 73.542 1.00 76.88 189 ARG A CA 1
ATOM 1453 C C . ARG A 1 189 ? -43.572 -7.765 72.754 1.00 76.88 189 ARG A C 1
ATOM 1455 O O . ARG A 1 189 ? -43.319 -7.846 71.552 1.00 76.88 189 ARG A O 1
ATOM 1462 N N . ALA A 1 190 ? -43.659 -6.607 73.404 1.00 74.00 190 ALA A N 1
ATOM 1463 C CA . ALA A 1 190 ? -43.376 -5.321 72.779 1.00 74.00 190 ALA A CA 1
ATOM 1464 C C . ALA A 1 190 ? -41.887 -5.185 72.418 1.00 74.00 190 ALA A C 1
ATOM 1466 O O . ALA A 1 190 ? -41.585 -4.830 71.278 1.00 74.00 190 ALA A O 1
ATOM 1467 N N . GLU A 1 191 ? -40.974 -5.550 73.324 1.00 77.81 191 GLU A N 1
ATOM 1468 C CA . GLU A 1 191 ? -39.529 -5.567 73.052 1.00 77.81 191 GLU A CA 1
ATOM 1469 C C . GLU A 1 191 ? -39.164 -6.539 71.924 1.00 77.81 191 GLU A C 1
ATOM 1471 O O . GLU A 1 191 ? -38.426 -6.169 71.013 1.00 77.81 191 GLU A O 1
ATOM 1476 N N . ASN A 1 192 ? -39.718 -7.757 71.920 1.00 82.06 192 ASN A N 1
ATOM 1477 C CA . ASN A 1 192 ? -39.470 -8.729 70.850 1.00 82.06 192 ASN A CA 1
ATOM 1478 C C . ASN A 1 192 ? -39.948 -8.210 69.487 1.00 82.06 192 ASN A C 1
ATOM 1480 O O . ASN A 1 192 ? -39.252 -8.373 68.485 1.00 82.06 192 ASN A O 1
ATOM 1484 N N . ALA A 1 193 ? -41.113 -7.555 69.443 1.00 79.75 193 ALA A N 1
ATOM 1485 C CA . ALA A 1 193 ? -41.622 -6.951 68.216 1.00 79.75 193 ALA A CA 1
ATOM 1486 C C . ALA A 1 193 ? -40.737 -5.783 67.747 1.00 79.75 193 ALA A C 1
ATOM 1488 O O . ALA A 1 193 ? -40.433 -5.690 66.558 1.00 79.75 193 ALA A O 1
ATOM 1489 N N . GLU A 1 194 ? -40.291 -4.909 68.656 1.00 81.06 194 GLU A N 1
ATOM 1490 C CA . GLU A 1 194 ? -39.353 -3.831 68.325 1.00 81.06 194 GLU A CA 1
ATOM 1491 C C . GLU A 1 194 ? -38.045 -4.394 67.757 1.00 81.06 194 GLU A C 1
ATOM 1493 O O . GLU A 1 194 ? -37.588 -3.951 66.701 1.00 81.06 194 GLU A O 1
ATOM 1498 N N . GLN A 1 195 ? -37.465 -5.399 68.417 1.00 80.06 195 GLN A N 1
ATOM 1499 C CA . GLN A 1 195 ? -36.241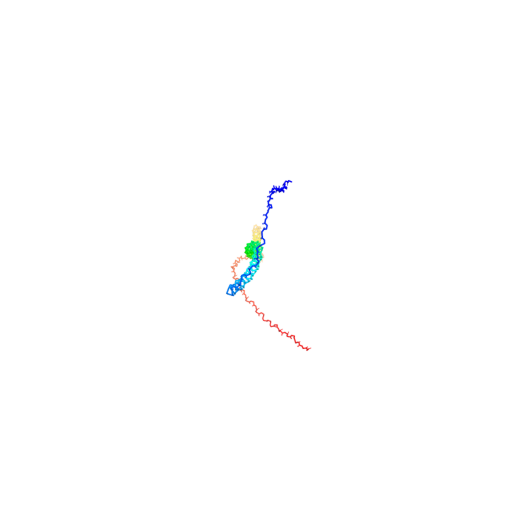 -6.053 67.964 1.00 80.06 195 GLN A CA 1
ATOM 1500 C C . GLN A 1 195 ? -36.420 -6.680 66.579 1.00 80.06 195 GLN A C 1
ATOM 1502 O O . GLN A 1 195 ? -35.583 -6.456 65.705 1.00 80.06 195 GLN A O 1
ATOM 1507 N N . GLU A 1 196 ? -37.524 -7.391 66.331 1.00 83.38 196 GLU A N 1
ATOM 1508 C CA . GLU A 1 196 ? -37.812 -7.999 65.027 1.00 83.38 196 GLU A CA 1
ATOM 1509 C C . GLU A 1 196 ? -37.858 -6.948 63.905 1.00 83.38 196 GLU A C 1
ATOM 1511 O O . GLU A 1 196 ? -37.247 -7.133 62.849 1.00 83.38 196 GLU A O 1
ATOM 1516 N N . TYR A 1 197 ? -38.523 -5.809 64.130 1.00 80.25 197 TYR A N 1
ATOM 1517 C CA . TYR A 1 197 ? -38.556 -4.726 63.144 1.00 80.25 197 TYR A CA 1
ATOM 1518 C C . TYR A 1 197 ? -37.212 -4.007 63.004 1.00 80.25 197 TYR A C 1
ATOM 1520 O O . TYR A 1 197 ? -36.847 -3.635 61.888 1.00 80.25 197 TYR A O 1
ATOM 1528 N N . ARG A 1 198 ? -36.435 -3.851 64.083 1.00 79.19 198 ARG A N 1
ATOM 1529 C CA . ARG A 1 198 ? -35.067 -3.310 63.999 1.00 79.19 198 ARG A CA 1
ATOM 1530 C C . ARG A 1 198 ? -34.161 -4.208 63.167 1.00 79.19 198 ARG A C 1
ATOM 1532 O O . ARG A 1 198 ? -33.411 -3.681 62.349 1.00 79.19 198 ARG A O 1
ATOM 1539 N N . PHE A 1 199 ? -34.252 -5.530 63.318 1.00 83.38 199 PHE A N 1
ATOM 1540 C CA . PHE A 1 199 ? -33.506 -6.469 62.478 1.00 83.38 199 PHE A CA 1
ATOM 1541 C C . PHE A 1 199 ? -33.956 -6.397 61.017 1.00 83.38 199 PHE A C 1
ATOM 1543 O O . PHE A 1 199 ? -33.113 -6.203 60.145 1.00 83.38 199 PHE A O 1
ATOM 1550 N N . LYS A 1 200 ? -35.269 -6.415 60.744 1.00 80.69 200 LYS A N 1
ATOM 1551 C CA . LYS A 1 200 ? -35.799 -6.262 59.376 1.00 80.69 200 LYS A CA 1
ATOM 1552 C C . LYS A 1 200 ? -35.330 -4.969 58.709 1.00 80.69 200 LYS A C 1
ATOM 1554 O O . LYS A 1 200 ? -34.914 -4.996 57.560 1.00 80.69 200 LYS A O 1
ATOM 1559 N N . LEU A 1 201 ? -35.369 -3.835 59.410 1.00 79.75 201 LEU A N 1
ATOM 1560 C CA . LEU A 1 201 ? -34.922 -2.552 58.856 1.00 79.75 201 LEU A CA 1
ATOM 1561 C C . LEU A 1 201 ? -33.404 -2.502 58.649 1.00 79.75 201 LEU A C 1
ATOM 1563 O O . LEU A 1 201 ? -32.946 -1.919 57.669 1.00 79.75 201 LEU A O 1
ATOM 1567 N N . LYS A 1 202 ? -32.623 -3.125 59.538 1.00 78.81 202 LYS A N 1
ATOM 1568 C CA . LYS A 1 202 ? -31.165 -3.205 59.405 1.00 78.81 202 LYS A CA 1
ATOM 1569 C C . LYS A 1 202 ? -30.751 -4.070 58.212 1.00 78.81 202 LYS A C 1
ATOM 1571 O O . LYS A 1 202 ? -29.885 -3.649 57.452 1.00 78.81 202 LYS A O 1
ATOM 1576 N N . ASP A 1 203 ? -31.412 -5.201 57.987 1.00 80.06 203 ASP A N 1
ATOM 1577 C CA . ASP A 1 203 ? -31.152 -6.079 56.833 1.00 80.06 203 ASP A CA 1
ATOM 1578 C C . ASP A 1 203 ? -31.557 -5.447 55.491 1.00 80.06 203 ASP A C 1
ATOM 1580 O O . ASP A 1 203 ? -31.053 -5.822 54.433 1.00 80.06 203 ASP A O 1
ATOM 1584 N N . LEU A 1 204 ? -32.475 -4.477 55.524 1.00 80.69 204 LEU A N 1
ATOM 1585 C CA . LEU A 1 204 ? -32.904 -3.707 54.356 1.00 80.69 204 LEU A CA 1
ATOM 1586 C C . LEU A 1 204 ? -32.060 -2.451 54.116 1.00 80.69 204 LEU A C 1
ATOM 1588 O O . LEU A 1 204 ? -32.251 -1.789 53.096 1.00 80.69 204 LEU A O 1
ATOM 1592 N N . SER A 1 205 ? -31.144 -2.114 55.027 1.00 74.00 205 SER A N 1
ATOM 1593 C CA . SER A 1 205 ? -30.226 -0.998 54.823 1.00 74.00 205 SER A CA 1
ATOM 1594 C C . SER A 1 205 ? -29.202 -1.348 53.743 1.00 74.00 205 SER A C 1
ATOM 1596 O O . SER A 1 205 ? -28.582 -2.412 53.762 1.00 74.00 205 SER A O 1
ATOM 1598 N N . VAL A 1 206 ? -29.052 -0.456 52.767 1.00 70.81 206 VAL A N 1
ATOM 1599 C CA . VAL A 1 206 ? -28.095 -0.633 51.673 1.00 70.81 206 VAL A CA 1
ATOM 1600 C C . VAL A 1 206 ? -26.729 -0.110 52.106 1.00 70.81 206 VAL A C 1
ATOM 1602 O O . VAL A 1 206 ? -26.636 0.974 52.688 1.00 70.81 206 VAL A O 1
ATOM 1605 N N . THR A 1 207 ? -25.656 -0.832 51.784 1.00 63.19 207 THR A N 1
ATOM 1606 C CA . THR A 1 207 ? -24.292 -0.303 51.883 1.00 63.19 207 THR A CA 1
ATOM 1607 C C . THR A 1 207 ? -24.105 0.865 50.903 1.00 63.19 207 THR A C 1
ATOM 1609 O O . THR A 1 207 ? -24.522 0.759 49.744 1.00 63.19 207 THR A O 1
ATOM 1612 N N . PRO A 1 208 ? -23.489 1.986 51.328 1.00 62.84 208 PRO A N 1
ATOM 1613 C CA . PRO A 1 208 ? -23.220 3.114 50.443 1.00 62.84 208 PRO A CA 1
ATOM 1614 C C . PRO A 1 208 ? -22.345 2.685 49.265 1.00 62.84 208 PRO A C 1
ATOM 1616 O O . PRO A 1 208 ? -21.399 1.918 49.437 1.00 62.84 208 PRO A O 1
ATOM 1619 N N . PHE A 1 209 ? -22.637 3.208 48.074 1.00 57.09 209 PHE A N 1
ATOM 1620 C CA . PHE A 1 209 ? -21.744 3.047 46.933 1.00 57.09 209 PHE A CA 1
ATOM 1621 C C . PHE A 1 209 ? -20.458 3.846 47.188 1.00 57.09 209 PHE A C 1
ATOM 1623 O O . PHE A 1 209 ? -20.458 5.075 47.101 1.00 57.09 209 PHE A O 1
ATOM 1630 N N . GLU A 1 210 ? -19.363 3.159 47.511 1.00 60.56 210 GLU A N 1
ATOM 1631 C CA . GLU A 1 210 ? -18.028 3.752 47.495 1.00 60.56 210 GLU A CA 1
ATOM 1632 C C . GLU A 1 210 ? -17.574 3.892 46.043 1.00 60.56 210 GLU A C 1
ATOM 1634 O O . GLU A 1 210 ? -17.246 2.919 45.362 1.00 60.56 210 GLU A O 1
ATOM 1639 N N . SER A 1 211 ? -17.554 5.128 45.549 1.00 53.09 211 SER A N 1
ATOM 1640 C CA . SER A 1 211 ? -16.909 5.447 44.284 1.00 53.09 211 SER A CA 1
ATOM 1641 C C . SER A 1 211 ? -15.410 5.194 44.428 1.00 53.09 211 SER A C 1
ATOM 1643 O O . SER A 1 211 ? -14.687 6.046 44.944 1.00 53.09 211 SER A O 1
ATOM 1645 N N . GLN A 1 212 ? -14.938 4.028 43.990 1.00 51.91 212 GLN A N 1
ATOM 1646 C CA . GLN A 1 212 ? -13.508 3.783 43.850 1.00 51.91 212 GLN A CA 1
ATOM 1647 C C . GLN A 1 212 ? -12.945 4.800 42.853 1.00 51.91 212 GLN A C 1
ATOM 1649 O O . GLN A 1 212 ? -13.213 4.745 41.651 1.00 51.91 212 GLN A O 1
ATOM 1654 N N . THR A 1 213 ? -12.184 5.764 43.368 1.00 44.38 213 THR A N 1
ATOM 1655 C CA . THR A 1 213 ? -11.273 6.582 42.570 1.00 44.38 213 THR A CA 1
ATOM 1656 C C . THR A 1 213 ? -10.361 5.617 41.810 1.00 44.38 213 THR A C 1
ATOM 1658 O O . THR A 1 213 ? -9.816 4.719 42.454 1.00 44.38 213 THR A O 1
ATOM 1661 N N . PRO A 1 214 ? -10.196 5.742 40.479 1.00 47.62 214 PRO A N 1
ATOM 1662 C CA . PRO A 1 214 ? -9.397 4.803 39.704 1.00 47.62 214 PRO A CA 1
ATOM 1663 C C . PRO A 1 214 ? -7.999 4.688 40.308 1.00 47.62 214 PRO A C 1
ATOM 1665 O O . PRO A 1 214 ? -7.213 5.637 40.273 1.00 47.62 214 PRO A O 1
ATOM 1668 N N . GLN A 1 215 ? -7.705 3.533 40.898 1.00 52.50 215 GLN A N 1
ATOM 1669 C CA . GLN A 1 215 ? -6.367 3.209 41.354 1.00 52.50 215 GLN A CA 1
ATOM 1670 C C . GLN A 1 215 ? -5.490 3.115 40.096 1.00 52.50 215 GLN A C 1
ATOM 1672 O O . GLN A 1 215 ? -5.886 2.440 39.139 1.00 52.50 215 GLN A O 1
ATOM 1677 N N . PRO A 1 216 ? -4.354 3.834 40.027 1.00 47.09 216 PRO A N 1
ATOM 1678 C CA . PRO A 1 216 ? -3.490 3.781 38.860 1.00 47.09 216 PRO A CA 1
ATOM 1679 C C . PRO A 1 216 ? -3.081 2.326 38.635 1.00 47.09 216 PRO A C 1
ATOM 1681 O O . PRO A 1 216 ? -2.689 1.636 39.578 1.00 47.09 216 PRO A O 1
ATOM 1684 N N . ALA A 1 217 ? -3.243 1.862 37.393 1.00 52.22 217 ALA A N 1
ATOM 1685 C CA . ALA A 1 217 ? -2.905 0.506 36.989 1.00 52.22 217 ALA A CA 1
ATOM 1686 C C . ALA A 1 217 ? -1.504 0.133 37.512 1.00 52.22 217 ALA A C 1
ATOM 1688 O O . ALA A 1 217 ? -0.591 0.959 37.389 1.00 52.22 217 ALA A O 1
ATOM 1689 N N . PRO A 1 218 ? -1.308 -1.068 38.089 1.00 47.44 218 PRO A N 1
ATOM 1690 C CA . PRO A 1 218 ? 0.020 -1.506 38.480 1.00 47.44 218 PRO A CA 1
ATOM 1691 C C . PRO A 1 218 ? 0.912 -1.485 37.238 1.00 47.44 218 PRO A C 1
ATOM 1693 O O . PRO A 1 218 ? 0.559 -2.035 36.191 1.00 47.44 218 PRO A O 1
ATOM 1696 N N . ALA A 1 219 ? 2.030 -0.768 37.351 1.00 49.41 219 ALA A N 1
ATOM 1697 C CA . ALA A 1 219 ? 3.062 -0.723 36.334 1.00 49.41 219 ALA A CA 1
ATOM 1698 C C . ALA A 1 219 ? 3.427 -2.159 35.947 1.00 49.41 219 ALA A C 1
ATOM 1700 O O . ALA A 1 219 ? 3.675 -2.990 36.818 1.00 49.41 219 ALA A O 1
ATOM 1701 N N . ALA A 1 220 ? 3.408 -2.435 34.644 1.00 49.22 220 ALA A N 1
ATOM 1702 C CA . ALA A 1 220 ? 3.812 -3.715 34.096 1.00 49.22 220 ALA A CA 1
ATOM 1703 C C . ALA A 1 220 ? 5.192 -4.099 34.651 1.00 49.22 220 ALA A C 1
ATOM 1705 O O . ALA A 1 220 ? 6.177 -3.397 34.414 1.00 49.22 220 ALA A O 1
ATOM 1706 N N . GLU A 1 221 ? 5.245 -5.197 35.404 1.00 49.19 221 GLU A N 1
ATOM 1707 C CA . GLU A 1 221 ? 6.501 -5.839 35.770 1.00 49.19 221 GLU A CA 1
ATOM 1708 C C . GLU A 1 221 ? 7.234 -6.275 34.489 1.00 49.19 221 GLU A C 1
ATOM 1710 O O . GLU A 1 221 ? 6.603 -6.790 33.557 1.00 49.19 221 GLU A O 1
ATOM 1715 N N . PRO A 1 222 ? 8.557 -6.058 34.400 1.00 52.25 222 PRO A N 1
ATOM 1716 C CA . PRO A 1 222 ? 9.341 -6.522 33.269 1.00 52.25 222 PRO A CA 1
ATOM 1717 C C . PRO A 1 222 ? 9.373 -8.056 33.250 1.00 52.25 222 PRO A C 1
ATOM 1719 O O . PRO A 1 222 ? 9.592 -8.702 34.274 1.00 52.25 222 PRO A O 1
ATOM 1722 N N . ALA A 1 223 ? 9.151 -8.624 32.064 1.00 48.78 223 ALA A N 1
ATOM 1723 C CA . ALA A 1 223 ? 9.164 -10.061 31.820 1.00 48.78 223 ALA A CA 1
ATOM 1724 C C . ALA A 1 223 ? 10.477 -10.719 32.302 1.00 48.78 223 ALA A C 1
ATOM 1726 O O . ALA A 1 223 ? 11.551 -10.133 32.121 1.00 48.78 223 ALA A O 1
ATOM 1727 N N . PRO A 1 224 ? 10.425 -11.942 32.863 1.00 49.31 224 PRO A N 1
ATOM 1728 C CA . PRO A 1 224 ? 11.624 -12.677 33.228 1.00 49.31 224 PRO A CA 1
ATOM 1729 C C . PRO A 1 224 ? 12.395 -13.061 31.962 1.00 49.31 224 PRO A C 1
ATOM 1731 O O . PRO A 1 224 ? 11.856 -13.678 31.044 1.00 49.31 224 PRO A O 1
ATOM 1734 N N . GLN A 1 225 ? 13.673 -12.685 31.928 1.00 54.16 225 GLN A N 1
ATOM 1735 C CA . GLN A 1 225 ? 14.644 -13.185 30.964 1.00 54.16 225 GLN A CA 1
ATOM 1736 C C . GLN A 1 225 ? 14.789 -14.697 31.174 1.00 54.16 225 GLN A C 1
ATOM 1738 O O . GLN A 1 225 ? 15.421 -15.134 32.134 1.00 54.16 225 GLN A O 1
ATOM 1743 N N . SER A 1 226 ? 14.186 -15.502 30.296 1.00 47.31 226 SER A N 1
ATOM 1744 C CA . SER A 1 226 ? 14.517 -16.920 30.193 1.00 47.31 226 SER A CA 1
ATOM 1745 C C . SER A 1 226 ? 15.838 -17.04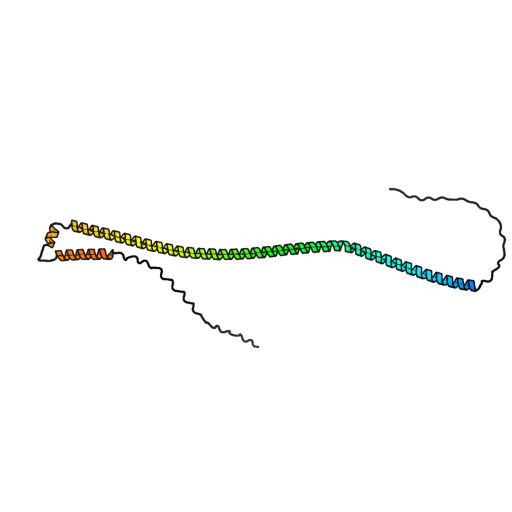5 29.437 1.00 47.31 226 SER A C 1
ATOM 1747 O O . SER A 1 226 ? 15.866 -17.041 28.206 1.00 47.31 226 SER A O 1
ATOM 1749 N N . GLY A 1 227 ? 16.934 -17.122 30.189 1.00 52.25 227 GLY A N 1
ATOM 1750 C CA . GLY A 1 227 ? 18.124 -17.819 29.729 1.00 52.25 227 GLY A CA 1
ATOM 1751 C C . GLY A 1 227 ? 17.797 -19.307 29.665 1.00 52.25 227 GLY A C 1
ATOM 1752 O O . GLY A 1 227 ? 17.508 -19.923 30.689 1.00 52.25 227 GLY A O 1
ATOM 1753 N N . ALA A 1 228 ? 17.783 -19.848 28.456 1.00 48.50 228 ALA A N 1
ATOM 1754 C CA . ALA A 1 228 ? 17.949 -21.266 28.208 1.00 48.50 228 ALA A CA 1
ATOM 1755 C C . ALA A 1 228 ? 19.060 -21.351 27.165 1.00 48.50 228 ALA A C 1
ATOM 1757 O O . ALA A 1 228 ? 18.846 -21.068 25.987 1.00 48.50 228 ALA A O 1
ATOM 1758 N N . ASP A 1 229 ? 20.261 -21.614 27.671 1.00 52.94 229 ASP A N 1
ATOM 1759 C CA . ASP A 1 229 ? 21.363 -22.181 26.916 1.00 52.94 229 ASP A CA 1
ATOM 1760 C C . ASP A 1 229 ? 20.848 -23.459 26.235 1.00 52.94 229 ASP A C 1
ATOM 1762 O O . ASP A 1 229 ? 20.509 -24.429 26.912 1.00 52.94 229 ASP A O 1
ATOM 1766 N N . GLU A 1 230 ? 20.736 -23.443 24.908 1.00 54.75 230 GLU A N 1
ATOM 1767 C CA . GLU A 1 230 ? 20.647 -24.664 24.112 1.00 54.75 230 GLU A CA 1
ATOM 1768 C C . GLU A 1 230 ? 22.040 -24.938 23.546 1.00 54.75 230 GLU A C 1
ATOM 1770 O O . GLU A 1 230 ? 22.606 -24.144 22.793 1.00 54.75 230 GLU A O 1
ATOM 1775 N N . GLU A 1 231 ? 22.595 -26.055 24.010 1.00 54.41 231 GLU A N 1
ATOM 1776 C CA . GLU A 1 231 ? 23.849 -26.666 23.600 1.00 54.41 231 GLU A CA 1
ATOM 1777 C C . GLU A 1 231 ? 23.875 -26.888 22.077 1.00 54.41 231 GLU A C 1
ATOM 1779 O O . GLU A 1 231 ? 23.048 -27.610 21.519 1.00 54.41 231 GLU A O 1
ATOM 1784 N N . GLU A 1 232 ? 24.854 -26.287 21.395 1.00 49.22 232 GLU A N 1
ATOM 1785 C CA . GLU A 1 232 ? 25.231 -26.665 20.031 1.00 49.22 232 GLU A CA 1
ATOM 1786 C C . GLU A 1 232 ? 25.953 -28.022 20.075 1.00 49.22 232 GLU A C 1
ATOM 1788 O O . GLU A 1 232 ? 27.146 -28.112 20.370 1.00 49.22 232 GLU A O 1
ATOM 1793 N N . GLU A 1 233 ? 25.213 -29.094 19.789 1.00 52.12 233 GLU A N 1
ATOM 1794 C CA . GLU A 1 233 ? 25.761 -30.427 19.538 1.00 52.12 233 GLU A CA 1
ATOM 1795 C C . GLU A 1 233 ? 26.296 -30.501 18.093 1.00 52.12 233 GLU A C 1
ATOM 1797 O O . GLU A 1 233 ? 25.559 -30.541 17.105 1.00 52.12 233 GLU A O 1
ATOM 1802 N N . GLU A 1 234 ? 27.621 -30.465 17.985 1.00 56.88 234 GLU A N 1
ATOM 1803 C CA . GLU A 1 234 ? 28.421 -30.579 16.766 1.00 56.88 234 GLU A CA 1
ATOM 1804 C C . GLU A 1 234 ? 28.367 -32.020 16.201 1.00 56.88 234 GLU A C 1
ATOM 1806 O O . GLU A 1 234 ? 28.760 -32.962 16.897 1.00 56.88 234 GLU A O 1
ATOM 1811 N N . PRO A 1 235 ? 27.946 -32.261 14.941 1.00 59.03 235 PRO A N 1
ATOM 1812 C CA . PRO A 1 235 ? 28.037 -33.595 14.366 1.00 59.03 235 PRO A CA 1
ATOM 1813 C C . PRO A 1 235 ? 29.463 -33.849 13.863 1.00 59.03 235 PRO A C 1
ATOM 1815 O O . PRO A 1 235 ? 29.895 -33.333 12.830 1.00 59.03 235 PRO A O 1
ATOM 1818 N N . GLN A 1 236 ? 30.180 -34.699 14.600 1.00 50.78 236 GLN A N 1
ATOM 1819 C CA . GLN A 1 236 ? 31.452 -35.289 14.194 1.00 50.78 236 GLN A CA 1
ATOM 1820 C C . GLN A 1 236 ? 31.302 -36.037 12.862 1.00 50.78 236 GLN A C 1
ATOM 1822 O O . GLN A 1 236 ? 30.622 -37.059 12.769 1.00 50.78 236 GLN A O 1
ATOM 1827 N N . ALA A 1 237 ? 31.996 -35.548 11.839 1.00 63.53 237 ALA A N 1
ATOM 1828 C CA . ALA A 1 237 ? 32.262 -36.282 10.612 1.00 63.53 237 ALA A CA 1
ATOM 1829 C C . ALA A 1 237 ? 33.595 -37.034 10.745 1.00 63.53 237 ALA A C 1
ATOM 1831 O O . ALA A 1 237 ? 34.644 -36.402 10.857 1.00 63.53 237 ALA A O 1
ATOM 1832 N N . GLN A 1 238 ? 33.556 -38.368 10.704 1.00 51.66 238 GLN A N 1
ATOM 1833 C CA . GLN A 1 238 ? 34.701 -39.246 10.419 1.00 51.66 238 GLN A CA 1
ATOM 1834 C C . GLN A 1 238 ? 34.198 -40.581 9.836 1.00 51.66 238 GLN A C 1
ATOM 1836 O O . GLN A 1 238 ? 33.087 -40.992 10.179 1.00 51.66 238 GLN A O 1
ATOM 1841 N N . PRO A 1 239 ? 35.047 -41.366 9.152 1.00 64.94 239 PRO A N 1
ATOM 1842 C CA . PRO A 1 239 ? 36.087 -41.012 8.182 1.00 64.94 239 PRO A CA 1
ATOM 1843 C C . PRO A 1 239 ? 35.737 -41.440 6.741 1.00 64.94 239 PRO A C 1
ATOM 1845 O O . PRO A 1 239 ? 34.881 -42.336 6.555 1.00 64.94 239 PRO A O 1
#

pLDDT: mean 77.99, std 20.44, range [34.81, 98.62]

Mean predicted aligned error: 18.73 Å